Protein AF-A0A2E4JPD9-F1 (afdb_monomer_lite)

Structure (mmCIF, N/CA/C/O backbone):
data_AF-A0A2E4JPD9-F1
#
_entry.id   AF-A0A2E4JPD9-F1
#
loop_
_atom_site.group_PDB
_atom_site.id
_atom_site.type_symbol
_atom_site.label_atom_id
_atom_site.label_alt_id
_atom_site.label_comp_id
_atom_site.label_asym_id
_atom_site.label_entity_id
_atom_site.label_seq_id
_atom_site.pdbx_PDB_ins_code
_atom_site.Cartn_x
_atom_site.Cartn_y
_atom_site.Cartn_z
_atom_site.occupancy
_atom_site.B_iso_or_equiv
_atom_site.auth_seq_id
_atom_site.auth_comp_id
_atom_site.auth_asym_id
_atom_site.auth_atom_id
_atom_site.pdbx_PDB_model_num
ATOM 1 N N . MET A 1 1 ? -52.872 10.578 96.758 1.00 39.66 1 MET A N 1
ATOM 2 C CA . MET A 1 1 ? -52.394 11.449 95.666 1.00 39.66 1 MET A CA 1
ATOM 3 C C . MET A 1 1 ? -51.552 10.592 94.723 1.00 39.66 1 MET A C 1
ATOM 5 O O . MET A 1 1 ? -50.342 10.576 94.834 1.00 39.66 1 MET A O 1
ATOM 9 N N . VAL A 1 2 ? -52.196 9.782 93.878 1.00 41.59 2 VAL A N 1
ATOM 10 C CA . VAL A 1 2 ? -51.538 9.037 92.787 1.00 41.59 2 VAL A CA 1
ATOM 11 C C . VAL A 1 2 ? -52.469 9.163 91.586 1.00 41.59 2 VAL A C 1
ATOM 13 O O . VAL A 1 2 ? -53.260 8.282 91.280 1.00 41.59 2 VAL A O 1
ATOM 16 N N . VAL A 1 3 ? -52.468 10.352 90.997 1.00 46.44 3 VAL A N 1
ATOM 17 C CA . VAL A 1 3 ? -53.119 10.651 89.721 1.00 46.44 3 VAL A CA 1
ATOM 18 C C . VAL A 1 3 ? -51.994 11.232 88.879 1.00 46.44 3 VAL A C 1
ATOM 20 O O . VAL A 1 3 ? -51.465 12.275 89.250 1.00 46.44 3 VAL A O 1
ATOM 23 N N . GLY A 1 4 ? -51.553 10.531 87.830 1.00 50.69 4 GLY A N 1
ATOM 24 C CA . GLY A 1 4 ? -50.569 11.115 86.909 1.00 50.69 4 GLY A CA 1
ATOM 25 C C . GLY A 1 4 ? -49.666 10.193 86.086 1.00 50.69 4 GLY A C 1
ATOM 26 O O . GLY A 1 4 ? -48.929 10.722 85.269 1.00 50.69 4 GLY A O 1
ATOM 27 N N . ILE A 1 5 ? -49.681 8.860 86.239 1.00 47.38 5 ILE A N 1
ATOM 28 C CA . ILE A 1 5 ? -48.680 8.009 85.545 1.00 47.38 5 ILE A CA 1
ATOM 29 C C . ILE A 1 5 ? -49.228 7.332 84.270 1.00 47.38 5 ILE A C 1
ATOM 31 O O . ILE A 1 5 ? -48.47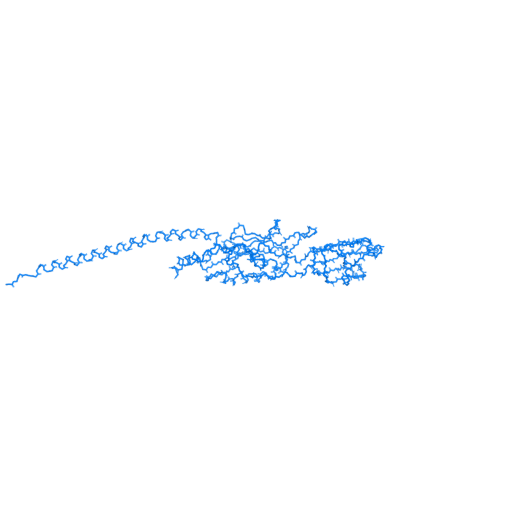9 7.082 83.332 1.00 47.38 5 ILE A O 1
ATOM 35 N N . THR A 1 6 ? -50.539 7.105 84.155 1.00 47.06 6 THR A N 1
ATOM 36 C CA . THR A 1 6 ? -51.131 6.404 82.995 1.00 47.06 6 THR A CA 1
ATOM 37 C C . THR A 1 6 ? -51.260 7.270 81.735 1.00 47.06 6 THR A C 1
ATOM 39 O O . THR A 1 6 ? -51.154 6.758 80.622 1.00 47.06 6 THR A O 1
ATOM 42 N N . SER A 1 7 ? -51.422 8.589 81.882 1.00 48.81 7 SER A N 1
ATOM 43 C CA . SER A 1 7 ? -51.561 9.499 80.733 1.00 48.81 7 SER A CA 1
ATOM 44 C C . SER A 1 7 ? -50.232 9.767 80.014 1.00 48.81 7 SER A C 1
ATOM 46 O O . SER A 1 7 ? -50.238 10.006 78.812 1.00 48.81 7 SER A O 1
ATOM 48 N N . GLY A 1 8 ? -49.098 9.695 80.723 1.00 47.81 8 GLY A N 1
ATOM 49 C CA . GLY A 1 8 ? -47.768 9.921 80.143 1.00 47.81 8 GLY A CA 1
ATOM 50 C C . GLY A 1 8 ? -47.253 8.739 79.318 1.00 47.81 8 GLY A C 1
ATOM 51 O O . GLY A 1 8 ? -46.676 8.944 78.260 1.00 47.81 8 GLY A O 1
ATOM 52 N N . ILE A 1 9 ? -47.511 7.499 79.747 1.00 52.97 9 ILE A N 1
ATOM 53 C CA . ILE A 1 9 ? -47.062 6.287 79.031 1.00 52.97 9 ILE A CA 1
ATOM 54 C C . ILE A 1 9 ? -47.813 6.113 77.704 1.00 52.97 9 ILE A C 1
ATOM 56 O O . ILE A 1 9 ? -47.212 5.749 76.698 1.00 52.97 9 ILE A O 1
ATOM 60 N N . THR A 1 10 ? -49.113 6.421 77.692 1.00 53.47 10 THR A N 1
ATOM 61 C CA . THR A 1 10 ? -49.940 6.333 76.479 1.00 53.47 10 THR A CA 1
ATOM 62 C C . THR A 1 10 ? -49.500 7.365 75.437 1.00 53.47 10 THR A C 1
ATOM 64 O O . THR A 1 10 ? -49.364 7.010 74.275 1.00 53.47 10 THR A O 1
ATOM 67 N N . PHE A 1 11 ? -49.192 8.597 75.867 1.00 53.56 11 PHE A N 1
ATOM 68 C CA . PHE A 1 11 ? -48.700 9.678 75.004 1.00 53.56 11 PHE A CA 1
ATOM 69 C C . PHE A 1 11 ? -47.332 9.347 74.378 1.00 53.56 11 PHE A C 1
ATOM 71 O O . PHE A 1 11 ? -47.156 9.471 73.169 1.00 53.56 11 PHE A O 1
ATOM 78 N N . VAL A 1 12 ? -46.398 8.818 75.179 1.00 58.75 12 VAL A N 1
ATOM 79 C CA . VAL A 1 12 ? -45.054 8.420 74.716 1.00 58.75 12 VAL A CA 1
ATOM 80 C C . VAL A 1 12 ? -45.101 7.225 73.751 1.00 58.75 12 VAL A C 1
ATOM 82 O O . VAL A 1 12 ? -44.309 7.172 72.814 1.00 58.75 12 VAL A O 1
ATOM 85 N N . MET A 1 13 ? -46.028 6.275 73.933 1.00 59.41 13 MET A N 1
ATOM 86 C CA . MET A 1 13 ? -46.211 5.165 72.984 1.00 59.41 13 MET A CA 1
ATOM 87 C C . MET A 1 13 ? -46.770 5.631 71.634 1.00 59.41 13 MET A C 1
ATOM 89 O O . MET A 1 13 ? -46.287 5.171 70.601 1.00 59.41 13 MET A O 1
ATOM 93 N N . THR A 1 14 ? -47.733 6.559 71.622 1.00 60.75 14 THR A N 1
ATOM 94 C CA . THR A 1 14 ? -48.267 7.131 70.373 1.00 60.75 14 THR A CA 1
ATOM 95 C C . THR A 1 14 ? -47.234 7.950 69.602 1.00 60.75 14 THR A C 1
ATOM 97 O O . THR A 1 14 ? -47.165 7.809 68.385 1.00 60.75 14 THR A O 1
ATOM 100 N N . ASP A 1 15 ? -46.393 8.732 70.286 1.00 67.12 15 ASP A N 1
ATOM 101 C CA . ASP A 1 15 ? -45.316 9.503 69.642 1.00 67.12 15 ASP A CA 1
ATOM 102 C C . ASP A 1 15 ? -44.206 8.599 69.079 1.00 67.12 15 ASP A C 1
ATOM 104 O O . ASP A 1 15 ? -43.601 8.890 68.049 1.00 67.12 15 ASP A O 1
ATOM 108 N N . PHE A 1 16 ? -43.937 7.465 69.731 1.00 70.00 16 PHE A N 1
ATOM 109 C CA . PHE A 1 16 ? -42.961 6.499 69.230 1.00 70.00 16 PHE A CA 1
ATOM 110 C C . PHE A 1 16 ? -43.484 5.730 68.007 1.00 70.00 16 PHE A C 1
ATOM 112 O O . PHE A 1 16 ? -42.732 5.478 67.066 1.00 70.00 16 PHE A O 1
ATOM 119 N N . GLN A 1 17 ? -44.775 5.379 67.996 1.00 72.56 17 GLN A N 1
ATOM 120 C CA . GLN A 1 17 ? -45.419 4.768 66.831 1.00 72.56 17 GLN A CA 1
ATOM 121 C C . GLN A 1 17 ? -45.504 5.731 65.646 1.00 72.56 17 GLN A C 1
ATOM 123 O O . GLN A 1 17 ? -45.173 5.320 64.536 1.00 72.56 17 GLN A O 1
ATOM 128 N N . SER A 1 18 ? -45.857 7.002 65.868 1.00 75.44 18 SER A N 1
ATOM 129 C CA . SER A 1 18 ? -45.891 7.993 64.785 1.00 75.44 18 SER A CA 1
ATOM 130 C C . SER A 1 18 ? -44.500 8.232 64.188 1.00 75.44 18 SER A C 1
ATOM 132 O O . SER A 1 18 ? -44.357 8.247 62.969 1.00 75.44 18 SER A O 1
ATOM 134 N N . SER A 1 19 ? -43.455 8.296 65.022 1.00 79.81 19 SER A N 1
ATOM 135 C CA . SER A 1 19 ? -42.065 8.427 64.564 1.00 79.81 19 SER A CA 1
ATOM 136 C C . SER A 1 19 ? -41.582 7.222 63.742 1.00 79.81 19 SER A C 1
ATOM 138 O O . SER A 1 19 ? -40.816 7.385 62.791 1.00 79.81 19 SER A O 1
ATOM 140 N N . LEU A 1 20 ? -42.012 6.004 64.086 1.00 81.88 20 LEU A N 1
ATOM 141 C CA . LEU A 1 20 ? -41.688 4.800 63.314 1.00 81.88 20 LEU A CA 1
ATOM 142 C C . LEU A 1 20 ? -42.398 4.773 61.958 1.00 81.88 20 LEU A C 1
ATOM 144 O O . LEU A 1 20 ? -41.782 4.391 60.964 1.00 81.88 20 LEU A O 1
ATOM 148 N N . GLU A 1 21 ? -43.665 5.182 61.912 1.00 85.19 21 GLU A N 1
ATOM 149 C CA . GLU A 1 21 ? -44.436 5.283 60.669 1.00 85.19 21 GLU A CA 1
ATOM 150 C C . GLU A 1 21 ? -43.866 6.360 59.737 1.00 85.19 21 GLU A C 1
ATOM 152 O O . GLU A 1 21 ? -43.761 6.130 58.534 1.00 85.19 21 GLU A O 1
ATOM 157 N N . GLU A 1 22 ? -43.428 7.497 60.282 1.00 86.75 22 GLU A N 1
ATOM 158 C CA . GLU A 1 22 ? -42.793 8.582 59.525 1.00 86.75 22 GLU A CA 1
ATOM 159 C C . GLU A 1 22 ? -41.463 8.131 58.902 1.00 86.75 22 GLU A C 1
ATOM 161 O O . GLU A 1 22 ? -41.276 8.262 57.694 1.00 86.75 22 GLU A O 1
ATOM 166 N N . LYS A 1 23 ? -40.602 7.452 59.675 1.00 86.50 23 LYS A N 1
ATOM 167 C CA . LYS A 1 23 ? -39.357 6.860 59.154 1.00 86.50 23 LYS A CA 1
ATOM 168 C C . LYS A 1 23 ? -39.591 5.778 58.102 1.00 86.50 23 LYS A C 1
ATOM 170 O O . LYS A 1 23 ? -38.817 5.658 57.158 1.00 86.50 23 LYS A O 1
ATOM 175 N N . GLN A 1 24 ? -40.627 4.953 58.260 1.00 86.62 24 GLN A N 1
ATOM 176 C CA . GLN A 1 24 ? -40.976 3.958 57.241 1.00 86.62 24 GLN A CA 1
ATOM 177 C C . GLN A 1 24 ? -41.420 4.627 55.942 1.00 86.62 24 GLN A C 1
ATOM 179 O O . GLN A 1 24 ? -41.054 4.161 54.866 1.00 86.62 24 GLN A O 1
ATOM 184 N N . LYS A 1 25 ? -42.157 5.735 56.044 1.00 88.69 25 LYS A N 1
ATOM 185 C CA . LYS A 1 25 ? -42.579 6.535 54.896 1.00 88.69 25 LYS A CA 1
ATOM 186 C C . LYS A 1 25 ? -41.399 7.174 54.170 1.00 88.69 25 LYS A C 1
ATOM 188 O O . LYS A 1 25 ? -41.333 7.053 52.953 1.00 88.69 25 LYS A O 1
ATOM 193 N N . GLU A 1 26 ? -40.453 7.762 54.902 1.00 89.00 26 GLU A N 1
ATOM 194 C CA . GLU A 1 26 ? -39.219 8.319 54.329 1.00 89.00 26 GLU A CA 1
ATOM 195 C C . GLU A 1 26 ? -38.426 7.250 53.562 1.00 89.00 26 GLU A C 1
ATOM 197 O O . GLU A 1 26 ? -38.059 7.457 52.410 1.00 89.00 26 GLU A O 1
ATOM 202 N N . VAL A 1 27 ? -38.251 6.056 54.141 1.00 87.56 27 VAL A N 1
ATOM 203 C CA . VAL A 1 27 ? -37.556 4.938 53.473 1.00 87.56 27 VAL A CA 1
ATOM 204 C C . VAL A 1 27 ? -38.308 4.446 52.225 1.00 87.56 27 VAL A C 1
ATOM 206 O O . VAL A 1 27 ? -37.689 4.039 51.237 1.00 87.56 27 VAL A O 1
ATOM 209 N N . GLU A 1 28 ? -39.642 4.436 52.247 1.00 86.00 28 GLU A N 1
ATOM 210 C CA . GLU A 1 28 ? -40.469 4.055 51.094 1.00 86.00 28 GLU A CA 1
ATOM 211 C C . GLU A 1 28 ? -40.375 5.104 49.968 1.00 86.00 28 GLU A C 1
ATOM 213 O O . GLU A 1 28 ? -40.268 4.743 48.792 1.00 86.00 28 GLU A O 1
ATOM 218 N N . GLU A 1 29 ? -40.359 6.393 50.323 1.00 86.50 29 GLU A N 1
ATOM 219 C CA . GLU A 1 29 ? -40.190 7.521 49.402 1.00 86.50 29 GLU A CA 1
ATOM 220 C C . GLU A 1 29 ? -38.783 7.546 48.787 1.00 86.50 29 GLU A C 1
ATOM 222 O O . GLU A 1 29 ? -38.666 7.656 47.565 1.00 86.50 29 GLU A O 1
ATOM 227 N N . GLU A 1 30 ? -37.725 7.325 49.573 1.00 85.94 30 GLU A N 1
ATOM 228 C CA . GLU A 1 30 ? -36.347 7.176 49.077 1.00 85.94 30 GLU A CA 1
ATOM 229 C C . GLU A 1 30 ? -36.225 6.009 48.085 1.00 85.94 30 GLU A C 1
ATOM 231 O O . GLU A 1 30 ? -35.641 6.150 47.008 1.00 85.94 30 GLU A O 1
ATOM 236 N N . LYS A 1 31 ? -36.846 4.859 48.384 1.00 80.12 31 LYS A N 1
ATOM 237 C CA . LYS A 1 31 ? -36.891 3.713 47.457 1.00 80.12 31 LYS A CA 1
ATOM 238 C C . LYS A 1 31 ? -37.653 4.029 46.174 1.00 80.12 31 LYS A C 1
ATOM 240 O O . LYS A 1 31 ? -37.286 3.533 45.105 1.00 80.12 31 LYS A O 1
ATOM 245 N N . GLN A 1 32 ? -38.739 4.796 46.253 1.00 74.81 32 GLN A N 1
ATOM 246 C CA . GLN A 1 32 ? -39.492 5.211 45.069 1.00 74.81 32 GLN A CA 1
ATOM 247 C C . GLN A 1 32 ? -38.711 6.215 44.220 1.00 74.81 32 GLN A C 1
ATOM 249 O O . GLN A 1 32 ? -38.721 6.081 42.994 1.00 74.81 32 GLN A O 1
ATOM 254 N N . GLN A 1 33 ? -38.000 7.153 44.848 1.00 76.88 33 GLN A N 1
ATOM 255 C CA . GLN A 1 33 ? -37.116 8.099 44.169 1.00 76.88 33 GLN A CA 1
ATOM 256 C C . GLN A 1 33 ? -35.941 7.380 43.495 1.00 76.88 33 GLN A C 1
ATOM 258 O O . GLN A 1 33 ? -35.723 7.592 42.304 1.00 76.88 33 GLN A O 1
ATOM 263 N N . GLN A 1 34 ? -35.279 6.433 44.172 1.00 73.44 34 GLN A N 1
ATOM 264 C CA . GLN A 1 34 ? -34.252 5.581 43.551 1.00 73.44 34 GLN A CA 1
ATOM 265 C C . GLN A 1 34 ? -34.803 4.807 42.350 1.00 73.44 34 GLN A C 1
ATOM 267 O O . GLN A 1 34 ? -34.212 4.818 41.276 1.00 73.44 34 GLN A O 1
ATOM 272 N N . LYS A 1 35 ? -35.981 4.181 42.471 1.00 69.81 35 LYS A N 1
ATOM 273 C CA . LYS A 1 35 ? -36.632 3.494 41.338 1.00 69.81 35 LYS A CA 1
ATOM 274 C C . LYS A 1 35 ? -37.050 4.442 40.210 1.00 69.81 35 LYS A C 1
ATOM 276 O O . LYS A 1 35 ? -37.236 3.997 39.077 1.00 69.81 35 LYS A O 1
ATOM 281 N N . GLN A 1 36 ? -37.308 5.716 40.497 1.00 69.44 36 GLN A N 1
ATOM 282 C CA . GLN A 1 36 ? -37.570 6.732 39.477 1.00 69.44 36 GLN A CA 1
ATOM 283 C C . GLN A 1 36 ? -36.286 7.170 38.774 1.00 69.44 36 GLN A C 1
ATOM 285 O O . GLN A 1 36 ? -36.337 7.312 37.561 1.00 69.44 36 GLN A O 1
ATOM 290 N N . GLN A 1 37 ? -35.163 7.301 39.484 1.00 72.06 37 GLN A N 1
ATOM 291 C CA . GLN A 1 37 ? -33.854 7.654 38.915 1.00 72.06 37 GLN A CA 1
ATOM 292 C C . GLN A 1 37 ? -33.210 6.507 38.117 1.00 72.06 37 GLN A C 1
ATOM 294 O O . GLN A 1 37 ? -32.686 6.738 37.034 1.00 72.06 37 GLN A O 1
ATOM 299 N N . LEU A 1 38 ? -33.353 5.259 38.575 1.00 72.38 38 LEU A N 1
ATOM 300 C CA . LEU A 1 38 ? -32.840 4.066 37.883 1.00 72.38 38 LEU A CA 1
ATOM 301 C C . LEU A 1 38 ? -33.504 3.811 36.520 1.00 72.38 38 LEU A C 1
ATOM 303 O O . LEU A 1 38 ? -32.962 3.089 35.690 1.00 72.38 38 LEU A O 1
ATOM 307 N N . ARG A 1 39 ? -34.709 4.349 36.283 1.00 68.88 39 ARG A N 1
ATOM 308 C CA . ARG A 1 39 ? -35.456 4.116 35.036 1.00 68.88 39 ARG A CA 1
ATOM 309 C C . ARG A 1 39 ? -34.846 4.856 33.834 1.00 68.88 39 ARG A C 1
ATOM 311 O O . ARG A 1 39 ? -34.590 4.179 32.843 1.00 68.88 39 ARG A O 1
ATOM 318 N N . PRO A 1 40 ? -34.598 6.178 33.900 1.00 81.12 40 PRO A N 1
ATOM 319 C CA . PRO A 1 40 ? -33.849 6.906 32.877 1.00 81.12 40 PRO A CA 1
ATOM 320 C C . PRO A 1 40 ? -32.431 6.370 32.668 1.00 81.12 40 PRO A C 1
ATOM 322 O O . PRO A 1 40 ? -32.037 6.160 31.530 1.00 81.12 40 PRO A O 1
ATOM 325 N N . GLU A 1 41 ? -31.703 6.055 33.744 1.00 83.69 41 GLU A N 1
ATOM 326 C CA . GLU A 1 41 ? -30.335 5.526 33.639 1.00 83.69 41 GLU A CA 1
ATOM 327 C C . GLU A 1 41 ? -30.297 4.167 32.917 1.00 83.69 41 GLU A C 1
ATOM 329 O O . GLU A 1 41 ? -29.460 3.930 32.049 1.00 83.69 41 GLU A O 1
ATOM 334 N N . ALA A 1 42 ? -31.245 3.270 33.215 1.00 84.38 42 ALA A N 1
ATOM 335 C CA . ALA A 1 42 ? -31.358 1.992 32.514 1.00 84.38 42 ALA A CA 1
ATOM 336 C C . ALA A 1 42 ? -31.730 2.158 31.029 1.00 84.38 42 ALA A C 1
ATOM 338 O O . ALA A 1 42 ? -31.314 1.344 30.204 1.00 84.38 42 ALA A O 1
ATOM 339 N N . GLN A 1 43 ? -32.511 3.187 30.685 1.00 87.06 43 GLN A N 1
ATOM 340 C CA . GLN A 1 43 ? -32.832 3.517 29.294 1.00 87.06 43 GLN A CA 1
ATOM 341 C C . GLN A 1 43 ? -31.597 4.042 28.556 1.00 87.06 43 GLN A C 1
ATOM 343 O O . GLN A 1 43 ? -31.269 3.525 27.493 1.00 87.06 43 GLN A O 1
ATOM 348 N N . GLU A 1 44 ? -30.865 4.976 29.159 1.00 89.44 44 GLU A N 1
ATOM 349 C CA . GLU A 1 44 ? -29.626 5.531 28.607 1.00 89.44 44 GLU A CA 1
ATOM 350 C C . GLU A 1 44 ? -28.555 4.446 28.407 1.00 89.44 44 GLU A C 1
ATOM 352 O O . GLU A 1 44 ? -27.961 4.336 27.333 1.00 89.44 44 GLU A O 1
ATOM 357 N N . LYS A 1 45 ? -28.378 3.548 29.387 1.00 91.00 45 LYS A N 1
ATOM 358 C CA . LYS A 1 45 ? -27.503 2.371 29.249 1.00 91.00 45 LYS A CA 1
ATOM 359 C C . LYS A 1 45 ? -27.909 1.486 28.072 1.00 91.00 45 LYS A C 1
ATOM 361 O O . LYS A 1 45 ? -27.040 1.022 27.338 1.00 91.00 45 LYS A O 1
ATOM 366 N N . ALA A 1 46 ? -29.206 1.245 27.875 1.00 90.94 46 ALA A N 1
ATOM 367 C CA . ALA A 1 46 ? -29.688 0.431 26.761 1.00 90.94 46 ALA A CA 1
ATOM 368 C C . ALA A 1 46 ? -29.414 1.086 25.395 1.00 90.94 46 ALA A C 1
ATOM 370 O O . ALA A 1 46 ? -29.021 0.391 24.459 1.00 90.94 46 ALA A O 1
ATOM 371 N N . GLU A 1 47 ? -29.564 2.408 25.288 1.00 91.38 47 GLU A N 1
ATOM 372 C CA . GLU A 1 47 ? -29.246 3.167 24.071 1.00 91.38 47 GLU A CA 1
ATOM 373 C C . GLU A 1 47 ? -27.744 3.124 23.754 1.00 91.38 47 GLU A C 1
ATOM 375 O O . GLU A 1 47 ? -27.356 2.842 22.619 1.00 91.38 47 GLU A O 1
ATOM 380 N N . ILE A 1 48 ? -26.888 3.305 24.765 1.00 92.88 48 ILE A N 1
ATOM 381 C CA . ILE A 1 48 ? -25.428 3.210 24.619 1.00 92.88 48 ILE A CA 1
ATOM 382 C C . ILE A 1 48 ? -24.987 1.796 24.221 1.00 92.88 48 ILE A C 1
ATOM 384 O O . ILE A 1 48 ? -24.137 1.639 23.341 1.00 92.88 48 ILE A O 1
ATOM 388 N N . ILE A 1 49 ? -25.594 0.758 24.803 1.00 92.44 49 ILE A N 1
ATOM 389 C CA . ILE A 1 49 ? -25.345 -0.633 24.401 1.00 92.44 49 ILE A CA 1
ATOM 390 C C . ILE A 1 49 ? -25.723 -0.844 22.931 1.00 92.44 49 ILE A C 1
ATOM 392 O O . ILE A 1 49 ? -24.980 -1.515 22.212 1.00 92.44 49 ILE A O 1
ATOM 396 N N . GLU A 1 50 ? -26.825 -0.261 22.455 1.00 90.38 50 GLU A N 1
ATOM 397 C CA . GLU A 1 50 ? -27.213 -0.372 21.047 1.00 90.38 50 GLU A CA 1
ATOM 398 C C . GLU A 1 50 ? -26.199 0.318 20.128 1.00 90.38 50 GLU A C 1
ATOM 400 O O . GLU A 1 50 ? -25.742 -0.295 19.163 1.00 90.38 50 GLU A O 1
ATOM 405 N N . MET A 1 51 ? -25.767 1.539 20.468 1.00 88.31 51 MET A N 1
ATOM 406 C CA . MET A 1 51 ? -24.717 2.252 19.729 1.00 88.31 51 MET A CA 1
ATOM 407 C C . MET A 1 51 ? -23.394 1.479 19.704 1.00 88.31 51 MET A C 1
ATOM 409 O O . MET A 1 51 ? -22.695 1.484 18.691 1.00 88.31 51 MET A O 1
ATOM 413 N N . SER A 1 52 ? -23.044 0.782 20.790 1.00 90.19 52 SER A N 1
ATOM 414 C CA . SER A 1 52 ? -21.788 0.027 20.891 1.00 90.19 52 SER A CA 1
ATOM 415 C C . SER A 1 52 ? -21.673 -1.120 19.880 1.00 90.19 52 SER A C 1
ATOM 417 O O . SER A 1 52 ? -20.569 -1.552 19.555 1.00 90.19 52 SER A O 1
ATOM 419 N N . LYS A 1 53 ? -22.795 -1.609 19.332 1.00 86.00 53 LYS A N 1
ATOM 420 C CA . LYS A 1 53 ? -22.793 -2.697 18.340 1.00 86.00 53 LYS A CA 1
ATOM 421 C C . LYS A 1 53 ? -22.090 -2.318 17.043 1.00 86.00 53 LYS A C 1
ATOM 423 O O . LYS A 1 53 ? -21.546 -3.194 16.376 1.00 86.00 53 LYS A O 1
ATOM 428 N N . THR A 1 54 ? -22.117 -1.038 16.685 1.00 81.69 54 THR A N 1
ATOM 429 C CA . THR A 1 54 ? -21.496 -0.521 15.462 1.00 81.69 54 THR A CA 1
ATOM 430 C C . THR A 1 54 ? -20.338 0.419 15.740 1.00 81.69 54 THR A C 1
ATOM 432 O O . THR A 1 54 ? -19.674 0.791 14.789 1.00 81.69 54 THR A O 1
ATOM 435 N N . ASN A 1 55 ? -20.081 0.789 16.999 1.00 88.75 55 ASN A N 1
ATOM 436 C CA . ASN A 1 55 ? -19.051 1.754 17.381 1.00 88.75 55 ASN A CA 1
ATOM 437 C C . ASN A 1 55 ? -18.019 1.105 18.315 1.00 88.75 55 ASN A C 1
ATOM 439 O O . ASN A 1 55 ? -18.225 1.069 19.535 1.00 88.75 55 ASN A O 1
ATOM 443 N N . PRO A 1 56 ? -16.901 0.597 17.764 1.00 91.44 56 PRO A N 1
ATOM 444 C CA . PRO A 1 56 ? -15.855 -0.072 18.531 1.00 91.44 56 PRO A CA 1
ATOM 445 C C . PRO A 1 56 ? -15.320 0.745 19.703 1.00 91.44 56 PRO A C 1
ATOM 447 O O . PRO A 1 56 ? -15.115 0.194 20.778 1.00 91.44 56 PRO A O 1
ATOM 450 N N . ARG A 1 57 ? -15.155 2.066 19.554 1.00 90.62 57 ARG A N 1
ATOM 451 C CA . ARG A 1 57 ? -14.680 2.917 20.656 1.00 90.62 57 ARG A CA 1
ATOM 452 C C . ARG A 1 57 ? -15.629 2.914 21.852 1.00 90.62 57 ARG A C 1
ATOM 454 O O . ARG A 1 57 ? -15.182 2.732 22.982 1.00 90.62 57 ARG A O 1
ATOM 461 N N . ILE A 1 58 ? -16.931 3.064 21.605 1.00 91.75 58 ILE A N 1
ATOM 462 C CA . ILE A 1 58 ? -17.958 2.981 22.652 1.00 91.75 58 ILE A CA 1
ATOM 463 C C . ILE A 1 58 ? -17.933 1.591 23.294 1.00 91.75 58 ILE A C 1
ATOM 465 O O . ILE A 1 58 ? -17.915 1.479 24.517 1.00 91.75 58 ILE A O 1
ATOM 469 N N . LYS A 1 59 ? -17.870 0.532 22.479 1.00 92.38 59 LYS A N 1
ATOM 470 C CA . LYS A 1 59 ? -17.801 -0.851 22.965 1.00 92.38 59 LYS A CA 1
ATOM 471 C C . LYS A 1 59 ? -16.586 -1.098 23.858 1.00 92.38 59 LYS A C 1
ATOM 473 O O . LYS A 1 59 ? -16.730 -1.693 24.922 1.00 92.38 59 LYS A O 1
ATOM 478 N N . GLY A 1 60 ? -15.426 -0.584 23.453 1.00 91.75 60 GLY A N 1
ATOM 479 C CA . GLY A 1 60 ? -14.190 -0.645 24.224 1.00 91.75 60 GLY A CA 1
ATOM 480 C C . GLY A 1 60 ? -14.327 0.032 25.582 1.00 91.75 60 GLY A C 1
ATOM 481 O O . GLY A 1 60 ? -13.953 -0.547 26.594 1.00 91.75 60 GLY A O 1
ATOM 482 N N . ILE A 1 61 ? -14.934 1.222 25.627 1.00 91.75 61 ILE A N 1
ATOM 483 C CA . ILE A 1 61 ? -15.176 1.945 26.884 1.00 91.75 61 ILE A CA 1
ATOM 484 C C . ILE A 1 61 ? -16.123 1.169 27.811 1.00 91.75 61 ILE A C 1
ATOM 486 O O . ILE A 1 61 ? -15.881 1.130 29.013 1.00 91.75 61 ILE A O 1
ATOM 490 N N . ILE A 1 62 ? -17.181 0.555 27.272 1.00 91.81 62 ILE A N 1
ATOM 491 C CA . ILE A 1 62 ? -18.147 -0.231 28.060 1.00 91.81 62 ILE A CA 1
ATOM 492 C C . ILE A 1 62 ? -17.489 -1.475 28.664 1.00 91.81 62 ILE A C 1
ATOM 494 O O . ILE A 1 62 ? -17.724 -1.792 29.827 1.00 91.81 62 ILE A O 1
ATOM 498 N N . ASN A 1 63 ? -16.697 -2.196 27.868 1.00 91.38 63 ASN A N 1
ATOM 499 C CA . ASN A 1 63 ? -16.147 -3.490 28.268 1.00 91.38 63 ASN A CA 1
ATOM 500 C C . ASN A 1 63 ? -14.799 -3.380 28.995 1.00 91.38 63 ASN A C 1
ATOM 502 O O . ASN A 1 63 ? -14.374 -4.342 29.628 1.00 91.38 63 ASN A O 1
ATOM 506 N N . GLY A 1 64 ? -14.100 -2.248 28.863 1.00 90.31 64 GLY A N 1
ATOM 507 C CA . GLY A 1 64 ? -12.694 -2.104 29.256 1.00 90.31 64 GLY A CA 1
ATOM 508 C C . GLY A 1 64 ? -11.715 -2.818 28.314 1.00 90.31 64 GLY A C 1
ATOM 509 O O . GLY A 1 64 ? -10.505 -2.757 28.519 1.00 90.31 64 GLY A O 1
ATOM 510 N N . GLU A 1 65 ? -12.219 -3.469 27.265 1.00 91.31 65 GLU A N 1
ATOM 511 C CA . GLU A 1 65 ? -11.432 -4.199 26.277 1.00 91.31 65 GLU A CA 1
ATOM 512 C C . GLU A 1 65 ? -12.017 -4.071 24.868 1.00 91.31 65 GLU A C 1
ATOM 514 O O . GLU A 1 65 ? -13.229 -3.918 24.689 1.00 91.31 65 GLU A O 1
ATOM 519 N N . LEU A 1 66 ? -11.153 -4.176 23.858 1.00 92.50 66 LEU A N 1
ATOM 520 C CA . LEU A 1 66 ? -11.533 -4.193 22.453 1.00 92.50 66 LEU A CA 1
ATOM 521 C C . LEU A 1 66 ? -10.760 -5.269 21.689 1.00 92.50 66 LEU A C 1
ATOM 523 O O . LEU A 1 66 ? -9.528 -5.279 21.644 1.00 92.50 66 LEU A O 1
ATOM 527 N N . ARG A 1 67 ? -11.496 -6.176 21.049 1.00 94.06 67 ARG A N 1
ATOM 528 C CA . ARG A 1 67 ? -10.931 -7.338 20.361 1.00 94.06 67 ARG A CA 1
ATOM 529 C C . ARG A 1 67 ? -10.923 -7.110 18.868 1.00 94.06 67 ARG A C 1
ATOM 531 O O . ARG A 1 67 ? -11.941 -6.733 18.290 1.00 94.06 67 ARG A O 1
ATOM 538 N N . PHE A 1 68 ? -9.810 -7.406 18.214 1.00 94.12 68 PHE A N 1
ATOM 539 C CA . PHE A 1 68 ? -9.734 -7.311 16.759 1.00 94.12 68 PHE A CA 1
ATOM 540 C C . PHE A 1 68 ? -9.310 -8.630 16.121 1.00 94.12 68 PHE A C 1
ATOM 542 O O . PHE A 1 68 ? -8.469 -9.364 16.641 1.00 94.12 68 PHE A O 1
ATOM 549 N N . TYR A 1 69 ? -9.890 -8.925 14.964 1.00 95.25 69 TYR A N 1
ATOM 550 C CA . TYR A 1 69 ? -9.525 -10.055 14.123 1.00 95.25 69 TYR A CA 1
ATOM 551 C C . TYR A 1 69 ? -8.877 -9.548 12.840 1.00 95.25 69 TYR A C 1
ATOM 553 O O . TYR A 1 69 ? -9.335 -8.579 12.241 1.00 95.25 69 TYR A O 1
ATOM 561 N N . ILE A 1 70 ? -7.815 -10.228 12.411 1.00 94.56 70 ILE A N 1
ATOM 562 C CA . ILE A 1 70 ? -7.159 -9.977 11.128 1.00 94.56 70 ILE A CA 1
ATOM 563 C C . ILE A 1 70 ? -7.216 -11.266 10.324 1.00 94.56 70 ILE A C 1
ATOM 565 O O . ILE A 1 70 ? -6.648 -12.280 10.756 1.00 94.56 70 ILE A O 1
ATOM 569 N N . GLU A 1 71 ? -7.855 -11.203 9.157 1.00 94.69 71 GLU A N 1
ATOM 570 C CA . GLU A 1 71 ? -7.894 -12.307 8.204 1.00 94.69 71 GLU A CA 1
ATOM 571 C C . GLU A 1 71 ? -6.476 -12.776 7.825 1.00 94.69 71 GLU A C 1
ATOM 573 O O . GLU A 1 71 ? -5.535 -11.974 7.763 1.00 94.69 71 GLU A O 1
ATOM 578 N N . PRO A 1 72 ? -6.278 -14.070 7.525 1.00 93.75 72 PRO A N 1
ATOM 579 C CA . PRO A 1 72 ? -5.022 -14.546 6.963 1.00 93.75 72 PRO A CA 1
ATOM 580 C C . PRO A 1 72 ? -4.665 -13.798 5.673 1.00 93.75 72 PRO A C 1
ATOM 582 O O . PRO A 1 72 ? -5.492 -13.668 4.770 1.00 93.75 72 PRO A O 1
ATOM 585 N N . LEU A 1 73 ? -3.414 -13.341 5.566 1.00 93.06 73 LEU A N 1
ATOM 586 C CA . LEU A 1 73 ? -2.948 -12.671 4.355 1.00 93.06 73 LEU A CA 1
ATOM 587 C C . LEU A 1 73 ? -3.014 -13.619 3.149 1.00 93.06 73 LEU A C 1
ATOM 589 O O . LEU A 1 73 ? -2.503 -14.744 3.217 1.00 93.06 73 LEU A O 1
ATOM 593 N N . PRO A 1 74 ? -3.574 -13.171 2.015 1.00 93.88 74 PRO A N 1
ATOM 594 C CA . PRO A 1 74 ? -3.597 -13.969 0.803 1.00 93.88 74 PRO A CA 1
ATOM 595 C C . PRO A 1 74 ? -2.192 -14.119 0.202 1.00 93.88 74 PRO A C 1
ATOM 597 O O . PRO A 1 74 ? -1.295 -13.298 0.404 1.00 93.88 74 PRO A O 1
ATOM 600 N N . SER A 1 75 ? -1.996 -15.168 -0.602 1.00 93.19 75 SER A N 1
ATOM 601 C CA . SER A 1 75 ? -0.684 -15.504 -1.173 1.00 93.19 75 SER A CA 1
ATOM 602 C C . SER A 1 75 ? -0.100 -14.413 -2.072 1.00 93.19 75 SER A C 1
ATOM 604 O O . SER A 1 75 ? 1.122 -14.289 -2.131 1.00 93.19 75 SER A O 1
ATOM 606 N N . TYR A 1 76 ? -0.964 -13.635 -2.730 1.00 91.50 76 TYR A N 1
ATOM 607 C CA . TYR A 1 76 ? -0.604 -12.556 -3.652 1.00 91.50 76 TYR A CA 1
ATOM 608 C C . TYR A 1 76 ? -0.230 -11.236 -2.961 1.00 91.50 76 TYR A C 1
ATOM 610 O O . TYR A 1 76 ? 0.166 -10.305 -3.653 1.00 91.50 76 TYR A O 1
ATOM 618 N N . ALA A 1 77 ? -0.368 -11.127 -1.635 1.00 93.81 77 ALA A N 1
ATOM 619 C CA . ALA A 1 77 ? 0.157 -9.981 -0.897 1.00 93.81 77 ALA A CA 1
ATOM 620 C C . ALA A 1 77 ? 1.688 -9.923 -1.019 1.00 93.81 77 ALA A C 1
ATOM 622 O O . ALA A 1 77 ? 2.340 -10.979 -1.059 1.00 93.81 77 ALA A O 1
ATOM 623 N N . ALA A 1 78 ? 2.233 -8.703 -1.021 1.00 93.06 78 ALA A N 1
ATOM 624 C CA . ALA A 1 78 ? 3.671 -8.452 -0.999 1.00 93.06 78 ALA A CA 1
ATOM 625 C C . ALA A 1 78 ? 4.367 -9.242 0.115 1.00 93.06 78 ALA A C 1
ATOM 627 O O . ALA A 1 78 ? 3.802 -9.504 1.186 1.00 93.06 78 ALA A O 1
ATOM 628 N N . SER A 1 79 ? 5.604 -9.644 -0.153 1.00 91.06 79 SER A N 1
ATOM 629 C CA . SER A 1 79 ? 6.385 -10.451 0.780 1.00 91.06 79 SER A CA 1
ATOM 630 C C . SER A 1 79 ? 6.683 -9.680 2.065 1.00 91.06 79 SER A C 1
ATOM 632 O O . SER A 1 79 ? 6.469 -10.202 3.159 1.00 91.06 79 SER A O 1
ATOM 634 N N . GLU A 1 80 ? 7.043 -8.403 1.942 1.00 88.25 80 GLU A N 1
ATOM 635 C CA . GLU A 1 80 ? 7.362 -7.548 3.085 1.00 88.25 80 GLU A CA 1
ATOM 636 C C . GLU A 1 80 ? 6.153 -7.307 4.000 1.00 88.25 80 GLU A C 1
ATOM 638 O O . GLU A 1 80 ? 6.311 -7.178 5.217 1.00 88.25 80 GLU A O 1
ATOM 643 N N . VAL A 1 81 ? 4.931 -7.298 3.453 1.00 90.06 81 VAL A N 1
ATOM 644 C CA . VAL A 1 81 ? 3.696 -7.163 4.245 1.00 90.06 81 VAL A CA 1
ATOM 645 C C . VAL A 1 81 ? 3.551 -8.350 5.198 1.00 90.06 81 VAL A C 1
ATOM 647 O O . VAL A 1 81 ? 3.236 -8.158 6.372 1.00 90.06 81 VAL A O 1
ATOM 650 N N . LYS A 1 82 ? 3.844 -9.573 4.732 1.00 84.75 82 LYS A N 1
ATOM 651 C CA . LYS A 1 82 ? 3.775 -10.797 5.553 1.00 84.75 82 LYS A CA 1
ATOM 652 C C . LYS A 1 82 ? 4.736 -10.725 6.735 1.00 84.75 82 LYS A C 1
ATOM 654 O O . LYS A 1 82 ? 4.331 -11.013 7.861 1.00 84.75 82 LYS A O 1
ATOM 659 N N . GLU A 1 83 ? 5.961 -10.271 6.493 1.00 84.25 83 GLU A N 1
ATOM 660 C CA . GLU A 1 83 ? 6.974 -10.092 7.539 1.00 84.25 83 GLU A CA 1
ATOM 661 C C . GLU A 1 83 ? 6.609 -8.961 8.516 1.00 84.25 83 GLU A C 1
ATOM 663 O O . GLU A 1 83 ? 6.884 -9.034 9.718 1.00 84.25 83 GLU A O 1
ATOM 668 N N . SER A 1 84 ? 5.913 -7.934 8.021 1.00 86.38 84 SER A N 1
ATOM 669 C CA . SER A 1 84 ? 5.531 -6.747 8.794 1.00 86.38 84 SER A CA 1
ATOM 670 C C . SER A 1 84 ? 4.247 -6.927 9.609 1.00 86.38 84 SER A C 1
ATOM 672 O O . SER A 1 84 ? 3.989 -6.137 10.520 1.00 86.38 84 SER A O 1
ATOM 674 N N . MET A 1 85 ? 3.469 -7.993 9.381 1.00 86.94 85 MET A N 1
ATOM 675 C CA . MET A 1 85 ? 2.231 -8.256 10.131 1.00 86.94 85 MET A CA 1
ATOM 676 C C . MET A 1 85 ? 2.432 -8.309 11.640 1.00 86.94 85 MET A C 1
ATOM 678 O O . MET A 1 85 ? 1.566 -7.870 12.393 1.00 86.94 85 MET A O 1
ATOM 682 N N . ARG A 1 86 ? 3.575 -8.823 12.107 1.00 86.50 86 ARG A N 1
ATOM 683 C CA . ARG A 1 86 ? 3.878 -8.851 13.543 1.00 86.50 86 ARG A CA 1
ATOM 684 C C . ARG A 1 86 ? 4.000 -7.439 14.120 1.00 86.50 86 ARG A C 1
ATOM 686 O O . ARG A 1 86 ? 3.578 -7.209 15.247 1.00 86.50 86 ARG A O 1
ATOM 693 N N . MET A 1 87 ? 4.573 -6.508 13.359 1.00 84.94 87 MET A N 1
ATOM 694 C CA . MET A 1 87 ? 4.689 -5.106 13.762 1.00 84.94 87 MET A CA 1
ATOM 695 C C . MET A 1 87 ? 3.316 -4.436 13.785 1.00 84.94 87 MET A C 1
ATOM 697 O O . MET A 1 87 ? 2.989 -3.792 14.774 1.00 84.94 87 MET A O 1
ATOM 701 N N . ILE A 1 88 ? 2.504 -4.656 12.747 1.00 83.88 88 ILE A N 1
ATOM 702 C CA . ILE A 1 88 ? 1.121 -4.168 12.665 1.00 83.88 88 ILE A CA 1
ATOM 703 C C . ILE A 1 88 ? 0.311 -4.612 13.887 1.00 83.88 88 ILE A C 1
ATOM 705 O O . ILE A 1 88 ? -0.262 -3.779 14.581 1.00 83.88 88 ILE A O 1
ATOM 709 N N . VAL A 1 89 ? 0.307 -5.917 14.180 1.00 88.19 89 VAL A N 1
ATOM 710 C CA . VAL A 1 89 ? -0.409 -6.470 15.339 1.00 88.19 89 VAL A CA 1
ATOM 711 C C . VAL A 1 89 ? 0.096 -5.825 16.624 1.00 88.19 89 VAL A C 1
ATOM 713 O O . VAL A 1 89 ? -0.705 -5.344 17.413 1.00 88.19 89 VAL A O 1
ATOM 716 N N . ASN A 1 90 ? 1.416 -5.735 16.797 1.00 87.88 90 ASN A N 1
ATOM 717 C CA . ASN A 1 90 ? 2.000 -5.140 17.991 1.00 87.88 90 ASN A CA 1
ATOM 718 C C . ASN A 1 90 ? 1.593 -3.670 18.184 1.00 87.88 90 ASN A C 1
ATOM 720 O O . ASN A 1 90 ? 1.365 -3.261 19.316 1.00 87.88 90 ASN A O 1
ATOM 724 N N . VAL A 1 91 ? 1.508 -2.878 17.110 1.00 84.00 91 VAL A N 1
ATOM 725 C CA . VAL A 1 91 ? 1.055 -1.479 17.189 1.00 84.00 91 VAL A CA 1
ATOM 726 C C . VAL A 1 91 ? -0.406 -1.407 17.620 1.00 84.00 91 VAL A C 1
ATOM 728 O O . VAL A 1 91 ? -0.711 -0.659 18.541 1.00 84.00 91 VAL A O 1
ATOM 731 N N . LEU A 1 92 ? -1.287 -2.216 17.025 1.00 85.19 92 LEU A N 1
ATOM 732 C CA . LEU A 1 92 ? -2.705 -2.231 17.391 1.00 85.19 92 LEU A CA 1
ATOM 733 C C . LEU A 1 92 ? -2.917 -2.658 18.853 1.00 85.19 92 LEU A C 1
ATOM 735 O O . LEU A 1 92 ? -3.655 -1.999 19.576 1.00 85.19 92 LEU A O 1
ATOM 739 N N . GLU A 1 93 ? -2.233 -3.706 19.321 1.00 85.81 93 GLU A N 1
ATOM 740 C CA . GLU A 1 93 ? -2.345 -4.185 20.713 1.00 85.81 93 GLU A CA 1
ATOM 741 C C . GLU A 1 93 ? -1.835 -3.166 21.744 1.00 85.81 93 GLU A C 1
ATOM 743 O O . GLU A 1 93 ? -2.329 -3.110 22.867 1.00 85.81 93 GLU A O 1
ATOM 748 N N . HIS A 1 94 ? -0.871 -2.322 21.366 1.00 77.12 94 HIS A N 1
ATOM 749 C CA . HIS A 1 94 ? -0.305 -1.292 22.243 1.00 77.12 94 HIS A CA 1
ATOM 750 C C . HIS A 1 94 ? -0.844 0.113 21.949 1.00 77.12 94 HIS A C 1
ATOM 752 O O . HIS A 1 94 ? -0.326 1.089 22.490 1.00 77.12 94 HIS A O 1
ATOM 758 N N . SER A 1 95 ? -1.909 0.231 21.152 1.00 67.38 95 SER A N 1
ATOM 759 C CA . SER A 1 95 ? -2.576 1.502 20.838 1.00 67.38 95 SER A CA 1
ATOM 760 C C . SER A 1 95 ? -3.414 2.038 22.010 1.00 67.38 95 SER A C 1
ATOM 762 O O . SER A 1 95 ? -4.358 2.800 21.816 1.00 67.38 95 SER A O 1
ATOM 764 N N . THR A 1 96 ? -3.076 1.668 23.250 1.00 55.59 96 THR A N 1
ATOM 765 C CA . THR A 1 96 ? -3.753 2.090 24.490 1.00 55.59 96 THR A CA 1
ATOM 766 C C . THR A 1 96 ? -3.717 3.606 24.702 1.00 55.59 96 THR A C 1
ATOM 768 O O . THR A 1 96 ? -4.478 4.144 25.504 1.00 55.59 96 THR A O 1
ATOM 771 N N . THR A 1 97 ? -2.876 4.318 23.947 1.00 55.66 97 THR A N 1
ATOM 772 C CA . THR A 1 97 ? -2.867 5.782 23.855 1.00 55.66 97 THR A CA 1
ATOM 773 C C . THR A 1 97 ? -4.106 6.346 23.156 1.00 55.66 97 THR A C 1
ATOM 775 O O . THR A 1 97 ? -4.476 7.484 23.424 1.00 55.66 97 THR A O 1
ATOM 778 N N . THR A 1 98 ? -4.782 5.570 22.305 1.00 68.00 98 THR A N 1
ATOM 779 C CA . THR A 1 98 ? -5.929 6.040 21.515 1.00 68.00 98 THR A CA 1
ATOM 780 C C . THR A 1 98 ? -7.255 5.969 22.275 1.00 68.00 98 THR A C 1
ATOM 782 O O . THR A 1 98 ? -8.145 6.790 22.049 1.00 68.00 98 THR A O 1
ATOM 785 N N . ILE A 1 99 ? -7.407 5.013 23.199 1.00 81.56 99 ILE A N 1
ATOM 786 C CA . ILE A 1 99 ? -8.598 4.898 24.050 1.00 81.56 99 ILE A CA 1
ATOM 787 C C . ILE A 1 99 ? -8.159 4.689 25.506 1.00 81.56 99 ILE A C 1
ATOM 789 O O . ILE A 1 99 ? -7.783 3.580 25.887 1.00 81.56 99 ILE A O 1
ATOM 793 N N . PRO A 1 100 ? -8.228 5.736 26.350 1.00 81.50 100 PRO A N 1
ATOM 794 C CA . PRO A 1 100 ? -7.813 5.637 27.744 1.00 81.50 100 PRO A CA 1
ATOM 795 C C . PRO A 1 100 ? -8.552 4.526 28.499 1.00 81.50 100 PRO A C 1
ATOM 797 O O . PRO A 1 100 ? -9.787 4.511 28.504 1.00 81.50 100 PRO A O 1
ATOM 800 N N . ASN A 1 101 ? -7.783 3.680 29.195 1.00 82.44 101 ASN A N 1
ATOM 801 C CA . ASN A 1 101 ? -8.242 2.557 30.027 1.00 82.44 101 ASN A CA 1
ATOM 802 C C . ASN A 1 101 ? -8.974 1.436 29.268 1.00 82.44 101 ASN A C 1
ATOM 804 O O . ASN A 1 101 ? -9.838 0.781 29.844 1.00 82.44 101 ASN A O 1
ATOM 808 N N . VAL A 1 102 ? -8.637 1.222 27.994 1.00 87.31 102 VAL A N 1
ATOM 809 C CA . VAL A 1 102 ? -9.144 0.094 27.204 1.00 87.31 102 VAL A CA 1
ATOM 810 C C . VAL A 1 102 ? -7.974 -0.764 26.744 1.00 87.31 102 VAL A C 1
ATOM 812 O O . VAL A 1 102 ? -7.047 -0.268 26.104 1.00 87.31 102 VAL A O 1
ATOM 815 N N . GLU A 1 103 ? -8.017 -2.053 27.071 1.00 88.75 103 GLU A N 1
ATOM 816 C CA . GLU A 1 103 ? -7.038 -3.025 26.586 1.00 88.75 103 GLU A CA 1
ATOM 817 C C . GLU A 1 103 ? -7.418 -3.513 25.188 1.00 88.75 103 GLU A C 1
ATOM 819 O O . GLU A 1 103 ? -8.571 -3.840 24.917 1.00 88.75 103 GLU A O 1
ATOM 824 N N . MET A 1 104 ? -6.445 -3.581 24.284 1.00 90.00 104 MET A N 1
ATOM 825 C CA . MET A 1 104 ? -6.666 -4.055 22.924 1.00 90.00 104 MET A CA 1
ATOM 826 C C . MET A 1 104 ? -5.887 -5.332 22.677 1.00 90.00 104 MET A C 1
ATOM 828 O O . MET A 1 104 ? -4.684 -5.382 22.924 1.00 90.00 104 MET A O 1
ATOM 832 N N . TYR A 1 105 ? -6.545 -6.360 22.148 1.00 91.25 105 TYR A N 1
ATOM 833 C CA . TYR A 1 105 ? -5.858 -7.608 21.836 1.00 91.25 105 TYR A CA 1
ATOM 834 C C . TYR A 1 105 ? -6.445 -8.328 20.632 1.00 91.25 105 TYR A C 1
ATOM 836 O O . TYR A 1 105 ? -7.637 -8.240 20.312 1.00 91.25 105 TYR A O 1
ATOM 844 N N . ARG A 1 106 ? -5.574 -9.067 19.946 1.00 94.00 106 ARG A N 1
ATOM 845 C CA . ARG A 1 106 ? -5.966 -9.864 18.796 1.00 94.00 106 ARG A CA 1
ATOM 846 C C . ARG A 1 106 ? -6.726 -11.118 19.223 1.00 94.00 106 ARG A C 1
ATOM 848 O O . ARG A 1 106 ? -6.296 -11.855 20.110 1.00 94.00 106 ARG A O 1
ATOM 855 N N . VAL A 1 107 ? -7.788 -11.436 18.490 1.00 95.56 107 VAL A N 1
ATOM 856 C CA . VAL A 1 107 ? -8.473 -12.733 18.536 1.00 95.56 107 VAL A CA 1
ATOM 857 C C . VAL A 1 107 ? -8.297 -13.498 17.222 1.00 95.56 107 VAL A C 1
ATOM 859 O O . VAL A 1 107 ? -7.965 -12.930 16.180 1.00 95.56 107 VAL A O 1
ATOM 862 N N . TYR A 1 108 ? -8.492 -14.818 17.278 1.00 95.19 108 TYR A N 1
ATOM 863 C CA . TYR A 1 108 ? -8.324 -15.723 16.130 1.00 95.19 108 TYR A CA 1
ATOM 864 C C . TYR A 1 108 ? -9.636 -16.350 15.647 1.00 95.19 108 TYR A C 1
ATOM 866 O O . TYR A 1 108 ? -9.663 -16.922 14.559 1.00 95.19 108 TYR A O 1
ATOM 874 N N . ASP A 1 109 ? -10.708 -16.238 16.434 1.00 94.56 109 ASP A N 1
ATOM 875 C CA . ASP A 1 109 ? -12.069 -16.535 15.990 1.00 94.56 109 ASP A CA 1
ATOM 876 C C . ASP A 1 109 ? -12.734 -15.232 15.556 1.00 94.56 109 ASP A C 1
ATOM 878 O O . ASP A 1 109 ? -12.897 -14.312 16.361 1.00 94.56 109 ASP A O 1
ATOM 882 N N . GLU A 1 110 ? -13.125 -15.171 14.289 1.00 93.38 110 GLU A N 1
ATOM 883 C CA . GLU A 1 110 ? -13.792 -14.017 13.697 1.00 93.38 110 GLU A CA 1
ATOM 884 C C . GLU A 1 110 ? -15.042 -13.622 14.503 1.00 93.38 110 GLU A C 1
ATOM 886 O O . GLU A 1 110 ? -15.249 -12.448 14.785 1.00 93.38 110 GLU A O 1
ATOM 891 N N . ASN A 1 111 ? -15.831 -14.590 14.978 1.00 92.31 111 ASN A N 1
ATOM 892 C CA . ASN A 1 111 ? -17.085 -14.316 15.696 1.00 92.31 111 ASN A CA 1
ATOM 893 C C . ASN A 1 111 ? -16.882 -13.691 17.085 1.00 92.31 111 ASN A C 1
ATOM 895 O O . ASN A 1 111 ? -17.843 -13.251 17.718 1.00 92.31 111 ASN A O 1
ATOM 899 N N . SER A 1 112 ? -15.644 -13.689 17.577 1.00 92.88 112 SER A N 1
ATOM 900 C CA . SER A 1 112 ? -15.276 -13.104 18.864 1.00 92.88 112 SER A CA 1
ATOM 901 C C . SER A 1 112 ? -14.737 -11.678 18.747 1.00 92.88 112 SER A C 1
ATOM 903 O O . SER A 1 112 ? -14.425 -11.072 19.769 1.00 92.88 112 SER A O 1
ATOM 905 N N . ALA A 1 113 ? -14.613 -11.142 17.532 1.00 94.12 113 ALA A N 1
ATOM 906 C CA . ALA A 1 113 ? -14.041 -9.827 17.303 1.00 94.12 113 ALA A CA 1
ATOM 907 C C . ALA A 1 113 ? -15.068 -8.696 17.424 1.00 94.12 113 ALA A C 1
ATOM 909 O O . ALA A 1 113 ? -16.269 -8.861 17.209 1.00 94.12 113 ALA A O 1
ATOM 910 N N . ASP A 1 114 ? -14.558 -7.523 17.776 1.00 92.75 114 ASP A N 1
ATOM 911 C CA . ASP A 1 114 ? -15.282 -6.257 17.790 1.00 92.75 114 ASP A CA 1
ATOM 912 C C . ASP A 1 114 ? -14.919 -5.402 16.563 1.00 92.75 114 ASP A C 1
ATOM 914 O O . ASP A 1 114 ? -15.753 -4.640 16.074 1.00 92.75 114 ASP A O 1
ATOM 918 N N . ILE A 1 115 ? -13.694 -5.572 16.047 1.00 92.44 115 ILE A N 1
ATOM 919 C CA . ILE A 1 115 ? -13.213 -5.019 14.775 1.00 92.44 115 ILE A CA 1
ATOM 920 C C . ILE A 1 115 ? -12.706 -6.156 13.885 1.00 92.44 115 ILE A C 1
ATOM 922 O O . ILE A 1 115 ? -11.873 -6.962 14.302 1.00 92.44 115 ILE A O 1
ATOM 926 N N . HIS A 1 116 ? -13.161 -6.189 12.637 1.00 93.19 116 HIS A N 1
ATOM 927 C CA . HIS A 1 116 ? -12.737 -7.157 11.630 1.00 93.19 116 HIS A CA 1
ATOM 928 C C . HIS A 1 116 ? -11.890 -6.465 10.568 1.00 93.19 116 HIS A C 1
ATOM 930 O O . HIS A 1 116 ? -12.348 -5.525 9.925 1.00 93.19 116 HIS A O 1
ATOM 936 N N . ILE A 1 117 ? -10.671 -6.952 10.353 1.00 92.69 117 ILE A N 1
ATOM 937 C CA . ILE A 1 117 ? -9.760 -6.470 9.314 1.00 92.69 117 ILE A CA 1
ATOM 938 C C . ILE A 1 117 ? -9.664 -7.538 8.229 1.00 92.69 117 ILE A C 1
ATOM 940 O O . ILE A 1 117 ? -9.239 -8.667 8.485 1.00 92.69 117 ILE A O 1
ATOM 944 N N . SER A 1 118 ? -10.052 -7.154 7.017 1.00 92.50 118 SER A N 1
ATOM 945 C CA . SER A 1 118 ? -10.099 -8.024 5.844 1.00 92.50 118 SER A CA 1
ATOM 946 C C . SER A 1 118 ? -9.323 -7.437 4.670 1.00 92.50 118 SER A C 1
ATOM 948 O O . SER A 1 118 ? -9.097 -6.224 4.579 1.00 92.50 118 SER A O 1
ATOM 950 N N . TRP A 1 119 ? -8.913 -8.313 3.757 1.00 91.62 119 TRP A N 1
ATOM 951 C CA . TRP A 1 119 ? -8.054 -7.948 2.634 1.00 91.62 119 TRP A CA 1
ATOM 952 C C . TRP A 1 119 ? -8.813 -7.996 1.317 1.00 91.62 119 TRP A C 1
ATOM 954 O O . TRP A 1 119 ? -9.505 -8.970 1.016 1.00 91.62 119 TRP A O 1
ATOM 964 N N . ILE A 1 120 ? -8.621 -6.987 0.472 1.00 88.69 120 ILE A N 1
ATOM 965 C CA . ILE A 1 120 ? -9.147 -7.011 -0.892 1.00 88.69 120 ILE A CA 1
ATOM 966 C C . ILE A 1 120 ? -8.028 -6.835 -1.910 1.00 88.69 120 ILE A C 1
ATOM 968 O O . ILE A 1 120 ? -7.073 -6.093 -1.701 1.00 88.69 120 ILE A O 1
ATOM 972 N N . LYS A 1 121 ? -8.150 -7.526 -3.046 1.00 87.12 121 LYS A N 1
ATOM 973 C CA . LYS A 1 121 ? -7.124 -7.486 -4.093 1.00 87.12 121 LYS A CA 1
ATOM 974 C C . LYS A 1 121 ? -7.011 -6.109 -4.751 1.00 87.12 121 LYS A C 1
ATOM 976 O O . LYS A 1 121 ? -5.904 -5.628 -4.940 1.00 87.12 121 LYS A O 1
ATOM 981 N N . ASN A 1 122 ? -8.158 -5.522 -5.097 1.00 76.56 122 ASN A N 1
ATOM 982 C CA . ASN A 1 122 ? -8.287 -4.215 -5.734 1.00 76.56 122 ASN A CA 1
ATOM 983 C C . ASN A 1 122 ? -9.387 -3.433 -5.032 1.00 76.56 122 ASN A C 1
ATOM 985 O O . ASN A 1 122 ? -10.522 -3.915 -4.960 1.00 76.56 122 ASN A O 1
ATOM 989 N N . TYR A 1 123 ? -9.087 -2.213 -4.611 1.00 63.62 123 TYR A N 1
ATOM 990 C CA . TYR A 1 123 ? -10.121 -1.226 -4.343 1.00 63.62 123 TYR A CA 1
ATOM 991 C C . TYR A 1 123 ? -10.363 -0.465 -5.658 1.00 63.62 123 TYR A C 1
ATOM 993 O O . TYR A 1 123 ? -9.432 0.063 -6.265 1.00 63.62 123 TYR A O 1
ATOM 1001 N N . ARG A 1 124 ? -11.581 -0.519 -6.214 1.00 45.59 124 ARG A N 1
ATOM 1002 C CA . ARG A 1 124 ? -11.881 0.167 -7.486 1.00 45.59 124 ARG A CA 1
ATOM 1003 C C . ARG A 1 124 ? -11.861 1.688 -7.280 1.00 45.59 124 ARG A C 1
ATOM 1005 O O . ARG A 1 124 ? -12.449 2.167 -6.323 1.00 45.59 124 ARG A O 1
ATOM 1012 N N . SER A 1 125 ? -11.223 2.384 -8.227 1.00 45.34 125 SER A N 1
ATOM 1013 C CA . SER A 1 125 ? -11.172 3.837 -8.480 1.00 45.34 125 SER A CA 1
ATOM 1014 C C . SER A 1 125 ? -11.453 4.773 -7.289 1.00 45.34 125 SER A C 1
ATOM 1016 O O . SER A 1 125 ? -12.608 5.045 -6.962 1.00 45.34 125 SER A O 1
ATOM 1018 N N . HIS A 1 126 ? -10.366 5.374 -6.788 1.00 40.22 126 HIS A N 1
ATOM 1019 C CA . HIS A 1 126 ? -10.279 6.578 -5.936 1.00 40.22 126 HIS A CA 1
ATOM 1020 C C . HIS A 1 126 ? -10.327 6.407 -4.415 1.00 40.22 126 HIS A C 1
ATOM 1022 O O . HIS A 1 126 ? -10.233 7.399 -3.706 1.00 40.22 126 HIS A O 1
ATOM 1028 N N . THR A 1 127 ? -10.406 5.186 -3.903 1.00 44.78 127 THR A N 1
ATOM 1029 C CA . THR A 1 127 ? -10.250 4.887 -2.469 1.00 44.78 127 THR A CA 1
ATOM 1030 C C . THR A 1 127 ? -9.333 3.672 -2.371 1.00 44.78 127 THR A C 1
ATOM 1032 O O . THR A 1 127 ? -9.488 2.749 -3.161 1.00 44.78 127 THR A O 1
ATOM 1035 N N . LEU A 1 128 ? -8.289 3.714 -1.538 1.00 51.38 128 LEU A N 1
ATOM 1036 C CA . LEU A 1 128 ? -7.300 2.624 -1.387 1.00 51.38 128 LEU A CA 1
ATOM 1037 C C . LEU A 1 128 ? -7.753 1.582 -0.350 1.00 51.38 128 LEU A C 1
ATOM 1039 O O . LEU A 1 128 ? -7.292 0.437 -0.329 1.00 51.38 128 LEU A O 1
ATOM 1043 N N . SER A 1 129 ? -8.719 1.976 0.463 1.00 47.06 129 SER A N 1
ATOM 1044 C CA . SER A 1 129 ? -9.321 1.237 1.553 1.00 47.06 129 SER A CA 1
ATOM 1045 C C . SER A 1 129 ? -10.676 1.870 1.872 1.00 47.06 129 SER A C 1
ATOM 1047 O O . SER A 1 129 ? -11.046 2.905 1.308 1.00 47.06 129 SER A O 1
ATOM 1049 N N . GLY A 1 130 ? -11.462 1.192 2.698 1.00 47.62 130 GLY A N 1
ATOM 1050 C CA . GLY A 1 130 ? -12.698 1.769 3.198 1.00 47.62 130 GLY A CA 1
ATOM 1051 C C . GLY A 1 130 ? -13.341 0.900 4.260 1.00 47.62 130 GLY A C 1
ATOM 1052 O O . GLY A 1 130 ? -13.590 -0.293 4.048 1.00 47.62 130 GLY A O 1
ATOM 1053 N N . ALA A 1 131 ? -13.642 1.509 5.400 1.00 49.94 131 ALA A N 1
ATOM 1054 C CA . ALA A 1 131 ? -14.558 0.965 6.383 1.00 49.94 131 ALA A CA 1
ATOM 1055 C C . ALA A 1 131 ? -15.960 0.820 5.756 1.00 49.94 131 ALA A C 1
ATOM 1057 O O . ALA A 1 131 ? -16.575 1.791 5.318 1.00 49.94 131 ALA A O 1
ATOM 1058 N N . ILE A 1 132 ? -16.486 -0.409 5.684 1.00 50.16 132 ILE A N 1
ATOM 1059 C CA . ILE A 1 132 ? -17.886 -0.630 5.258 1.00 50.16 132 ILE A CA 1
ATOM 1060 C C . ILE A 1 132 ? -18.843 -0.260 6.399 1.00 50.16 132 ILE A C 1
ATOM 1062 O O . ILE A 1 132 ? -19.949 0.225 6.167 1.00 50.16 132 ILE A O 1
ATOM 1066 N N . THR A 1 133 ? -18.386 -0.480 7.629 1.00 57.47 133 THR A N 1
ATOM 1067 C CA . THR A 1 133 ? -18.938 0.000 8.898 1.00 57.47 133 THR A CA 1
ATOM 1068 C C . THR A 1 133 ? -17.753 0.281 9.823 1.00 57.47 133 THR A C 1
ATOM 1070 O O . THR A 1 133 ? -16.683 -0.290 9.608 1.00 57.47 133 THR A O 1
ATOM 1073 N N . ASN A 1 134 ? -17.926 1.066 10.892 1.00 70.38 134 ASN A N 1
ATOM 1074 C CA . ASN A 1 134 ? -16.835 1.335 11.847 1.00 70.38 134 ASN A CA 1
ATOM 1075 C C . ASN A 1 134 ? -16.261 0.044 12.485 1.00 70.38 134 ASN A C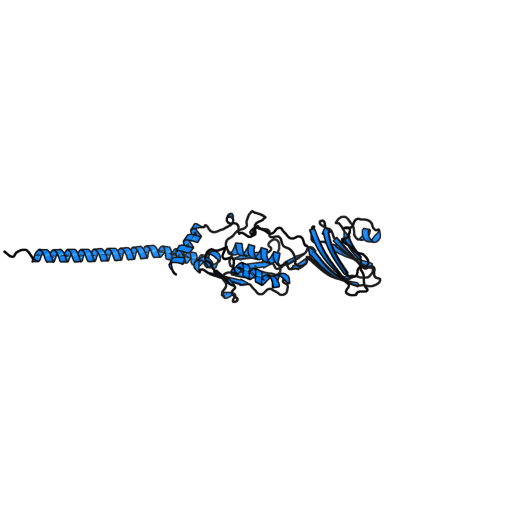 1
ATOM 1077 O O . ASN A 1 134 ? -15.178 0.068 13.039 1.00 70.38 134 ASN A O 1
ATOM 1081 N N . SER A 1 135 ? -16.947 -1.103 12.410 1.00 82.06 135 SER A N 1
ATOM 1082 C CA . SER A 1 135 ? -16.466 -2.408 12.901 1.00 82.06 135 SER A CA 1
ATOM 1083 C C . SER A 1 135 ? -15.835 -3.322 11.837 1.00 82.06 135 SER A C 1
ATOM 1085 O O . SER A 1 135 ? -15.323 -4.386 12.185 1.00 82.06 135 SER A O 1
ATOM 1087 N N . TYR A 1 136 ? -15.862 -2.949 10.553 1.00 87.31 136 TYR A N 1
ATOM 1088 C CA . TYR A 1 136 ? -15.334 -3.760 9.449 1.00 87.31 136 TYR A CA 1
ATOM 1089 C C . TYR A 1 136 ? -14.432 -2.931 8.535 1.00 87.31 136 TYR A C 1
ATOM 1091 O O . TYR A 1 136 ? -14.901 -2.154 7.699 1.00 87.31 136 TYR A O 1
ATOM 1099 N N . ILE A 1 137 ? -13.133 -3.187 8.643 1.00 89.00 137 ILE A N 1
ATOM 1100 C CA . ILE A 1 137 ? -12.064 -2.561 7.874 1.00 89.00 137 ILE A CA 1
ATOM 1101 C C . ILE A 1 137 ? -11.722 -3.431 6.658 1.00 89.00 137 ILE A C 1
ATOM 1103 O O . ILE A 1 137 ? -11.509 -4.646 6.771 1.00 89.00 137 ILE A O 1
ATOM 1107 N N . LYS A 1 138 ? -11.616 -2.796 5.487 1.00 88.50 138 LYS A N 1
ATOM 1108 C CA . LYS A 1 138 ? -11.100 -3.413 4.258 1.00 88.50 138 LYS A CA 1
ATOM 1109 C C . LYS A 1 138 ? -9.889 -2.665 3.743 1.00 88.50 138 LYS A C 1
ATOM 1111 O O . LYS A 1 138 ? -9.996 -1.492 3.398 1.00 88.50 138 LYS A O 1
ATOM 1116 N N . ILE A 1 139 ? -8.778 -3.383 3.607 1.00 88.75 139 ILE A N 1
ATOM 1117 C CA . ILE A 1 139 ? -7.523 -2.834 3.089 1.00 88.75 139 ILE A CA 1
ATOM 1118 C C . ILE A 1 139 ? -7.235 -3.398 1.700 1.00 88.75 139 ILE A C 1
ATOM 1120 O O . ILE A 1 139 ? -7.212 -4.619 1.499 1.00 88.75 139 ILE A O 1
ATOM 1124 N N . GLY A 1 140 ? -7.023 -2.501 0.735 1.00 90.19 140 GLY A N 1
ATOM 1125 C CA . GLY A 1 140 ? -6.531 -2.849 -0.591 1.00 90.19 140 GLY A CA 1
ATOM 1126 C C . GLY A 1 140 ? -5.078 -3.307 -0.532 1.00 90.19 140 GLY A C 1
ATOM 1127 O O . GLY A 1 140 ? -4.230 -2.633 0.038 1.00 90.19 140 GLY A O 1
ATOM 1128 N N . LEU A 1 141 ? -4.786 -4.460 -1.132 1.00 92.88 141 LEU A N 1
ATOM 1129 C CA . LEU A 1 141 ? -3.436 -5.030 -1.163 1.00 92.88 141 LEU A CA 1
ATOM 1130 C C . LEU A 1 141 ? -2.611 -4.616 -2.381 1.00 92.88 141 LEU A C 1
ATOM 1132 O O . LEU A 1 141 ? -1.444 -4.987 -2.474 1.00 92.88 141 LEU A O 1
ATOM 1136 N N . GLY A 1 142 ? -3.208 -3.904 -3.329 1.00 92.00 142 GLY A N 1
ATOM 1137 C CA . GLY A 1 142 ? -2.549 -3.495 -4.556 1.00 92.00 142 GLY A CA 1
ATOM 1138 C C . GLY A 1 142 ? -3.497 -2.799 -5.519 1.00 92.00 142 GLY A C 1
ATOM 1139 O O . GLY A 1 142 ? -4.687 -2.616 -5.243 1.00 92.00 142 GLY A O 1
ATOM 1140 N N . ALA A 1 143 ? -2.944 -2.435 -6.667 1.00 91.25 143 ALA A N 1
ATOM 1141 C CA . ALA A 1 143 ? -3.643 -1.789 -7.765 1.00 91.25 143 ALA A CA 1
ATOM 1142 C C . ALA A 1 143 ? -2.930 -2.094 -9.088 1.00 91.25 143 ALA A C 1
ATOM 1144 O O . ALA A 1 143 ? -1.831 -2.648 -9.100 1.00 91.25 143 ALA A O 1
ATOM 1145 N N . ASP A 1 144 ? -3.557 -1.734 -10.204 1.00 91.75 144 ASP A N 1
ATOM 1146 C CA . ASP A 1 144 ? -2.904 -1.809 -11.508 1.00 91.75 144 ASP A CA 1
ATOM 1147 C C . ASP A 1 144 ? -1.884 -0.663 -11.635 1.00 91.75 144 ASP A C 1
ATOM 1149 O O . ASP A 1 144 ? -2.175 0.485 -11.289 1.00 91.75 144 ASP A O 1
ATOM 1153 N N . ASN A 1 145 ? -0.676 -0.977 -12.101 1.00 91.25 145 ASN A N 1
ATOM 1154 C CA . ASN A 1 145 ? 0.381 -0.004 -12.362 1.00 91.25 145 ASN A CA 1
ATOM 1155 C C . ASN A 1 145 ? 0.108 0.789 -13.658 1.00 91.25 145 ASN A C 1
ATOM 1157 O O . ASN A 1 145 ? -0.895 0.589 -14.346 1.00 91.25 145 ASN A O 1
ATOM 1161 N N . CYS A 1 146 ? 1.047 1.654 -14.052 1.00 90.69 146 CYS A N 1
ATOM 1162 C CA . CYS A 1 146 ? 0.935 2.450 -15.279 1.00 90.69 146 CYS A CA 1
ATOM 1163 C C . CYS A 1 146 ? 0.899 1.626 -16.586 1.00 90.69 146 CYS A C 1
ATOM 1165 O O . CYS A 1 146 ? 0.566 2.165 -17.641 1.00 90.69 146 CYS A O 1
ATOM 1167 N N . LEU A 1 147 ? 1.217 0.329 -16.529 1.00 92.00 147 LEU A N 1
ATOM 1168 C CA . LEU A 1 147 ? 1.146 -0.617 -17.646 1.00 92.00 147 LEU A CA 1
ATOM 1169 C C . LEU A 1 147 ? -0.143 -1.454 -17.647 1.00 92.00 147 LEU A C 1
ATOM 1171 O O . LEU A 1 147 ? -0.364 -2.226 -18.578 1.00 92.00 147 LEU A O 1
ATOM 1175 N N . GLY A 1 148 ? -1.000 -1.299 -16.634 1.00 91.62 148 GLY A N 1
ATOM 1176 C CA . GLY A 1 148 ? -2.202 -2.112 -16.447 1.00 91.62 148 GLY A CA 1
ATOM 1177 C C . GLY A 1 148 ? -1.946 -3.474 -15.793 1.00 91.62 148 GLY A C 1
ATOM 1178 O O . GLY A 1 148 ? -2.864 -4.290 -15.723 1.00 91.62 148 GLY A O 1
ATOM 1179 N N . ASP A 1 149 ? -0.728 -3.731 -15.307 1.00 92.00 149 ASP A N 1
ATOM 1180 C CA . ASP A 1 149 ? -0.408 -4.929 -14.534 1.00 92.00 149 ASP A CA 1
ATOM 1181 C C . ASP A 1 149 ? -0.721 -4.699 -13.059 1.00 92.00 149 ASP A C 1
ATOM 1183 O O . ASP A 1 149 ? -0.248 -3.735 -12.457 1.00 92.00 149 ASP A O 1
ATOM 1187 N N . TRP A 1 150 ? -1.429 -5.635 -12.434 1.00 93.50 150 TRP A N 1
ATOM 1188 C CA . TRP A 1 150 ? -1.641 -5.598 -10.991 1.00 93.50 150 TRP A CA 1
ATOM 1189 C C . TRP A 1 150 ? -0.323 -5.752 -10.219 1.00 93.50 150 TRP A C 1
ATOM 1191 O O . TRP A 1 150 ? 0.416 -6.721 -10.434 1.00 93.50 150 TRP A O 1
ATOM 1201 N N . ARG A 1 151 ? -0.067 -4.848 -9.269 1.00 94.00 151 ARG A N 1
ATOM 1202 C CA . ARG A 1 151 ? 1.092 -4.872 -8.371 1.00 94.00 151 ARG A CA 1
ATOM 1203 C C . ARG A 1 151 ? 0.666 -4.763 -6.907 1.00 94.00 151 ARG A C 1
ATOM 1205 O O . ARG A 1 151 ? -0.221 -3.966 -6.589 1.00 94.00 151 ARG A O 1
ATOM 1212 N N . PRO A 1 152 ? 1.280 -5.552 -6.008 1.00 94.56 152 PRO A N 1
ATOM 1213 C CA . PRO A 1 152 ? 1.007 -5.441 -4.588 1.00 94.56 152 PRO A CA 1
ATOM 1214 C C . PRO A 1 152 ? 1.646 -4.172 -4.017 1.00 94.56 152 PRO A C 1
ATOM 1216 O O . PRO A 1 152 ? 2.743 -3.780 -4.422 1.00 94.56 152 PRO A O 1
ATOM 1219 N N . PHE A 1 153 ? 0.973 -3.556 -3.051 1.00 93.19 153 PHE A N 1
ATOM 1220 C CA . PHE A 1 153 ? 1.540 -2.459 -2.277 1.00 93.19 153 PHE A CA 1
ATOM 1221 C C . PHE A 1 153 ? 2.631 -2.942 -1.319 1.00 93.19 153 PHE A C 1
ATOM 1223 O O . PHE A 1 153 ? 2.611 -4.089 -0.868 1.00 93.19 153 PHE A O 1
ATOM 1230 N N . ASP A 1 154 ? 3.575 -2.056 -1.009 1.00 92.19 154 ASP A N 1
ATOM 1231 C CA . ASP A 1 154 ? 4.630 -2.323 -0.036 1.00 92.19 154 ASP A CA 1
ATOM 1232 C C . ASP A 1 154 ? 4.101 -2.361 1.413 1.00 92.19 154 ASP A C 1
ATOM 1234 O O . ASP A 1 154 ? 2.952 -2.016 1.715 1.00 92.19 154 ASP A O 1
ATOM 1238 N N . ALA A 1 155 ? 4.950 -2.807 2.343 1.00 92.00 155 ALA A N 1
ATOM 1239 C CA . ALA A 1 155 ? 4.568 -2.933 3.748 1.00 92.00 155 ALA A CA 1
ATOM 1240 C C . ALA A 1 155 ? 4.179 -1.598 4.396 1.00 92.00 155 ALA A C 1
ATOM 1242 O O . ALA A 1 155 ? 3.262 -1.563 5.219 1.00 92.00 155 ALA A O 1
ATOM 1243 N N . LEU A 1 156 ? 4.857 -0.507 4.025 1.00 89.88 156 LEU A N 1
ATOM 1244 C CA . LEU A 1 156 ? 4.596 0.819 4.579 1.00 89.88 156 LEU A CA 1
ATOM 1245 C C . LEU A 1 156 ? 3.222 1.338 4.148 1.00 89.88 156 LEU A C 1
ATOM 1247 O O . LEU A 1 156 ? 2.467 1.825 4.983 1.00 89.88 156 LEU A O 1
ATOM 1251 N N . THR A 1 157 ? 2.870 1.175 2.876 1.00 90.56 157 THR A N 1
ATOM 1252 C CA . THR A 1 157 ? 1.560 1.550 2.339 1.00 90.56 157 THR A CA 1
ATOM 1253 C C . THR A 1 157 ? 0.447 0.804 3.064 1.00 90.56 157 THR A C 1
ATOM 1255 O O . THR A 1 157 ? -0.513 1.429 3.513 1.00 90.56 157 THR A O 1
ATOM 1258 N N . ILE A 1 158 ? 0.573 -0.517 3.238 1.00 91.38 158 ILE A N 1
ATOM 1259 C CA . ILE A 1 158 ? -0.431 -1.310 3.966 1.00 91.38 158 ILE A CA 1
ATOM 1260 C C . ILE A 1 158 ? -0.531 -0.879 5.429 1.00 91.38 158 ILE A C 1
ATOM 1262 O O . ILE A 1 158 ? -1.636 -0.759 5.954 1.00 91.38 158 ILE A O 1
ATOM 1266 N N . TYR A 1 159 ? 0.603 -0.612 6.077 1.00 90.50 159 TYR A N 1
ATOM 1267 C CA . TYR A 1 159 ? 0.644 -0.125 7.453 1.00 90.50 159 TYR A CA 1
ATOM 1268 C C . TYR A 1 159 ? -0.090 1.215 7.615 1.00 90.50 159 TYR A C 1
ATOM 1270 O O . TYR A 1 159 ? -0.934 1.339 8.501 1.00 90.50 159 TYR A O 1
ATOM 1278 N N . LEU A 1 160 ? 0.188 2.196 6.750 1.00 89.62 160 LEU A N 1
ATOM 1279 C CA . LEU A 1 160 ? -0.438 3.520 6.815 1.00 89.62 160 LEU A CA 1
ATOM 1280 C C . LEU A 1 160 ? -1.940 3.458 6.511 1.00 89.62 160 LEU A C 1
ATOM 1282 O O . LEU A 1 160 ? -2.730 4.003 7.277 1.00 89.62 160 LEU A O 1
ATOM 1286 N N . ASN A 1 161 ? -2.345 2.738 5.457 1.00 89.44 161 ASN A N 1
ATOM 1287 C CA . ASN A 1 161 ? -3.767 2.559 5.134 1.00 89.44 161 ASN A CA 1
ATOM 1288 C C . ASN A 1 161 ? -4.519 1.871 6.277 1.00 89.44 161 ASN A C 1
ATOM 1290 O O . ASN A 1 161 ? -5.617 2.283 6.634 1.00 89.44 161 ASN A O 1
ATOM 1294 N N . LEU A 1 162 ? -3.925 0.843 6.888 1.00 90.38 162 LEU A N 1
ATOM 1295 C CA . LEU A 1 162 ? -4.563 0.156 8.003 1.00 90.38 162 LEU A CA 1
ATOM 1296 C C . LEU A 1 162 ? -4.799 1.086 9.193 1.00 90.38 162 LEU A C 1
ATOM 1298 O O . LEU A 1 162 ? -5.882 1.042 9.766 1.00 90.38 162 LEU A O 1
ATOM 1302 N N . LEU A 1 163 ? -3.816 1.908 9.565 1.00 90.00 163 LEU A N 1
ATOM 1303 C CA . LEU A 1 163 ? -3.973 2.840 10.682 1.00 90.00 163 LEU A CA 1
ATOM 1304 C C . LEU A 1 163 ? -5.007 3.929 10.390 1.00 90.00 163 LEU A C 1
ATOM 1306 O O . LEU A 1 163 ? -5.805 4.239 11.266 1.00 90.00 163 LEU A O 1
ATOM 1310 N N . HIS A 1 164 ? -5.060 4.446 9.166 1.00 91.19 164 HIS A N 1
ATOM 1311 C CA . HIS A 1 164 ? -6.096 5.396 8.763 1.00 91.19 164 HIS A CA 1
ATOM 1312 C C . HIS A 1 164 ? -7.512 4.815 8.922 1.00 91.19 164 HIS A C 1
ATOM 1314 O O . HIS A 1 164 ? -8.357 5.382 9.613 1.00 91.19 164 HIS A O 1
ATOM 1320 N N . GLU A 1 165 ? -7.766 3.625 8.369 1.00 90.62 165 GLU A N 1
ATOM 1321 C CA . GLU A 1 165 ? -9.075 2.968 8.511 1.00 90.62 165 GLU A CA 1
ATOM 1322 C C . GLU A 1 165 ? -9.376 2.544 9.953 1.00 90.62 165 GLU A C 1
ATOM 1324 O O . GLU A 1 165 ? -10.534 2.470 10.382 1.00 90.62 165 GLU A O 1
ATOM 1329 N N . PHE A 1 166 ? -8.328 2.256 10.724 1.00 90.31 166 PHE A N 1
ATOM 1330 C CA . PHE A 1 166 ? -8.459 2.011 12.149 1.00 90.31 166 PHE A CA 1
ATOM 1331 C C . PHE A 1 166 ? -8.909 3.278 12.886 1.00 90.31 166 PHE A C 1
ATOM 1333 O O . PHE A 1 166 ? -9.798 3.198 13.730 1.00 90.31 166 PHE A O 1
ATOM 1340 N N . GLY A 1 167 ? -8.393 4.452 12.511 1.00 90.62 167 GLY A N 1
ATOM 1341 C CA . GLY A 1 167 ? -8.886 5.750 12.971 1.00 90.62 167 GLY A CA 1
ATOM 1342 C C . GLY A 1 167 ? -10.383 5.931 12.706 1.00 90.62 167 GLY A C 1
ATOM 1343 O O . GLY A 1 167 ? -11.137 6.211 13.640 1.00 90.62 167 GLY A O 1
ATOM 1344 N N . HIS A 1 168 ? -10.851 5.652 11.484 1.00 90.69 168 HIS A N 1
ATOM 1345 C CA . HIS A 1 168 ? -12.290 5.657 11.169 1.00 90.69 168 HIS A CA 1
ATOM 1346 C C . HIS A 1 168 ? -13.097 4.710 12.060 1.00 90.69 168 HIS A C 1
ATOM 1348 O O . HIS A 1 168 ? -14.150 5.075 12.580 1.00 90.69 168 HIS A O 1
ATOM 1354 N N . SER A 1 169 ? -12.568 3.516 12.322 1.00 90.06 169 SER A N 1
ATOM 1355 C CA . SER A 1 169 ? -13.206 2.533 13.208 1.00 90.06 169 SER A CA 1
ATOM 1356 C C . SER A 1 169 ? -13.333 3.012 14.659 1.00 9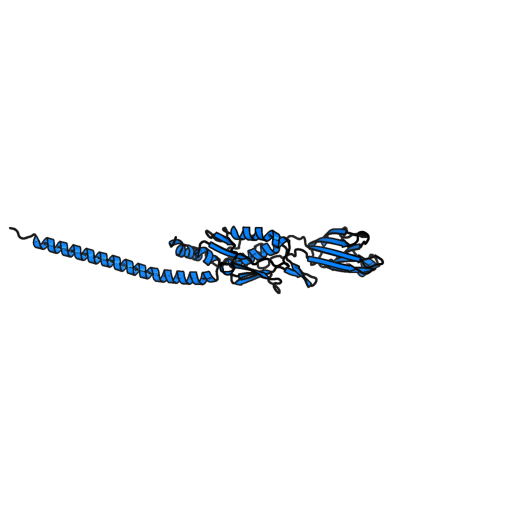0.06 169 SER A C 1
ATOM 1358 O O . SER A 1 169 ? -14.188 2.539 15.411 1.00 90.06 169 SER A O 1
ATOM 1360 N N . LEU A 1 170 ? -12.500 3.971 15.062 1.00 90.00 170 LEU A N 1
ATOM 1361 C CA . LEU A 1 170 ? -12.526 4.597 16.380 1.00 90.00 170 LEU A CA 1
ATOM 1362 C C . LEU A 1 170 ? -13.297 5.924 16.425 1.00 90.00 170 LEU A C 1
ATOM 1364 O O . LEU A 1 170 ? -13.372 6.522 17.502 1.00 90.00 170 LEU A O 1
ATOM 1368 N N . GLY A 1 171 ? -13.888 6.354 15.309 1.00 89.62 171 GLY A N 1
ATOM 1369 C CA . GLY A 1 171 ? -14.701 7.567 15.213 1.00 89.62 171 GLY A CA 1
ATOM 1370 C C . GLY A 1 171 ? -13.942 8.823 14.790 1.00 89.62 171 GLY A C 1
ATOM 1371 O O . GLY A 1 171 ? -14.402 9.932 15.050 1.00 89.62 171 GLY A O 1
ATOM 1372 N N . TYR A 1 172 ? -12.768 8.683 14.175 1.00 91.12 172 TYR A N 1
ATOM 1373 C CA . TYR A 1 172 ? -12.077 9.813 13.553 1.00 91.12 172 TYR A CA 1
ATOM 1374 C C . TYR A 1 172 ? -12.539 9.979 12.105 1.00 91.12 172 TYR A C 1
ATOM 1376 O O . TYR A 1 172 ? -12.549 9.017 11.341 1.00 91.12 172 TYR A O 1
ATOM 1384 N N . GLY A 1 173 ? -12.927 11.190 11.721 1.00 91.44 173 GLY A N 1
ATOM 1385 C CA . GLY A 1 173 ? -13.159 11.581 10.335 1.00 91.44 173 GLY A CA 1
ATOM 1386 C C . GLY A 1 173 ? -11.854 11.863 9.591 1.00 91.44 173 GLY A C 1
ATOM 1387 O O . GLY A 1 173 ? -10.764 11.608 10.099 1.00 91.44 173 GLY A O 1
ATOM 1388 N N . HIS A 1 174 ? -11.964 12.396 8.373 1.00 93.44 174 HIS A N 1
ATOM 1389 C CA . HIS A 1 174 ? -10.787 12.895 7.668 1.00 93.44 174 HIS A CA 1
ATOM 1390 C C . HIS A 1 174 ? -10.290 14.205 8.285 1.00 93.44 174 HIS A C 1
ATOM 1392 O O . HIS A 1 174 ? -11.099 15.073 8.612 1.00 93.44 174 HIS A O 1
ATOM 1398 N N . SER A 1 175 ? -8.969 14.349 8.369 1.00 93.56 175 SER A N 1
ATOM 1399 C CA . SER A 1 175 ? -8.307 15.618 8.677 1.00 93.56 175 SER A CA 1
ATOM 1400 C C . SER A 1 175 ? -8.198 16.489 7.421 1.00 93.56 175 SER A C 1
ATOM 1402 O O . SER A 1 175 ? -8.060 15.969 6.307 1.00 93.56 175 SER A O 1
ATOM 1404 N N . ASP A 1 176 ? -8.221 17.811 7.602 1.00 93.44 176 ASP A N 1
ATOM 1405 C CA . ASP A 1 176 ? -7.894 18.789 6.556 1.00 93.44 176 ASP A CA 1
ATOM 1406 C C . ASP A 1 176 ? -6.370 19.016 6.421 1.00 93.44 176 ASP A C 1
ATOM 1408 O O . ASP A 1 176 ? -5.928 19.628 5.444 1.00 93.44 176 ASP A O 1
ATOM 1412 N N . ASP A 1 177 ? -5.558 18.526 7.371 1.00 93.25 177 ASP A N 1
ATOM 1413 C CA . ASP A 1 177 ? -4.096 18.609 7.317 1.00 93.25 177 ASP A CA 1
ATOM 1414 C C . ASP A 1 177 ? -3.521 17.523 6.385 1.00 93.25 177 ASP A C 1
ATOM 1416 O O . ASP A 1 177 ? -3.617 16.335 6.703 1.00 93.25 177 ASP A O 1
ATOM 1420 N N . PRO A 1 178 ? -2.882 17.892 5.254 1.00 92.06 178 PRO A N 1
ATOM 1421 C CA . PRO A 1 178 ? -2.290 16.933 4.321 1.00 92.06 178 PRO A CA 1
ATOM 1422 C C . PRO A 1 178 ? -1.124 16.123 4.898 1.00 92.06 178 PRO A C 1
ATOM 1424 O O . PRO A 1 178 ? -0.728 15.124 4.298 1.00 92.06 178 PRO A O 1
ATOM 1427 N N . ASP A 1 179 ? -0.551 16.547 6.025 1.00 91.94 179 ASP A N 1
ATOM 1428 C CA . ASP A 1 179 ? 0.507 15.814 6.708 1.00 91.94 179 ASP A CA 1
ATOM 1429 C C . ASP A 1 179 ? -0.031 14.826 7.764 1.00 91.94 179 ASP A C 1
ATOM 1431 O O . ASP A 1 179 ? 0.770 14.070 8.307 1.00 91.94 179 ASP A O 1
ATOM 1435 N N . ASN A 1 180 ? -1.338 14.778 8.060 1.00 93.25 180 ASN A N 1
ATOM 1436 C CA . ASN A 1 180 ? -1.909 13.901 9.094 1.00 93.25 180 ASN A CA 1
ATOM 1437 C C . ASN A 1 180 ? -2.280 12.499 8.563 1.00 93.25 180 ASN A C 1
ATOM 1439 O O . ASN A 1 180 ? -2.696 12.339 7.416 1.00 93.25 180 ASN A O 1
ATOM 1443 N N . ILE A 1 181 ? -2.188 11.463 9.409 1.00 91.69 181 ILE A N 1
ATOM 1444 C CA . ILE A 1 181 ? -2.574 10.085 9.059 1.00 91.69 181 ILE A CA 1
ATOM 1445 C C . ILE A 1 181 ? -4.036 9.966 8.622 1.00 91.69 181 ILE A C 1
ATOM 1447 O O . ILE A 1 181 ? -4.334 9.114 7.793 1.00 91.69 181 ILE A O 1
ATOM 1451 N N . MET A 1 182 ? -4.931 10.821 9.126 1.00 92.56 182 MET A N 1
ATOM 1452 C CA . MET A 1 182 ? -6.347 10.874 8.749 1.00 92.56 182 MET A CA 1
ATOM 1453 C C . MET A 1 182 ? -6.617 11.725 7.504 1.00 92.56 182 MET A C 1
ATOM 1455 O O . MET A 1 182 ? -7.779 11.934 7.155 1.00 92.56 182 MET A O 1
ATOM 1459 N N . TYR A 1 183 ? -5.595 12.220 6.801 1.00 92.50 183 TYR A N 1
ATOM 1460 C CA . TYR A 1 183 ? -5.821 12.916 5.539 1.00 92.50 183 TYR A CA 1
ATOM 1461 C C . TYR A 1 183 ? -6.462 11.984 4.507 1.00 92.50 183 TYR A C 1
ATOM 1463 O O . TYR A 1 183 ? -6.062 10.832 4.346 1.00 92.50 183 TYR A O 1
ATOM 1471 N N . HIS A 1 184 ? -7.442 12.493 3.762 1.00 88.25 184 HIS A N 1
ATOM 1472 C CA . HIS A 1 184 ? -8.258 11.698 2.836 1.00 88.25 184 HIS A CA 1
ATOM 1473 C C . HIS A 1 184 ? -7.477 11.085 1.650 1.00 88.25 184 HIS A C 1
ATOM 1475 O O . HIS A 1 184 ? -8.043 10.344 0.841 1.00 88.25 184 HIS A O 1
ATOM 1481 N N . GLN A 1 185 ? -6.202 11.444 1.478 1.00 85.00 185 GLN A N 1
ATOM 1482 C CA . GLN A 1 185 ? -5.294 10.872 0.489 1.00 85.00 185 GLN A CA 1
ATOM 1483 C C . GLN A 1 185 ? -4.058 10.313 1.181 1.00 85.00 185 GLN A C 1
ATOM 1485 O O . GLN A 1 185 ? -3.208 11.054 1.664 1.00 85.00 185 GLN A O 1
ATOM 1490 N N . ILE A 1 186 ? -3.917 8.993 1.136 1.00 79.44 186 ILE A N 1
ATOM 1491 C CA . ILE A 1 186 ? -2.713 8.311 1.596 1.00 79.44 186 ILE A CA 1
ATOM 1492 C C . ILE A 1 186 ? -1.844 8.028 0.382 1.00 79.44 186 ILE A C 1
ATOM 1494 O O . ILE A 1 186 ? -2.296 7.454 -0.611 1.00 79.44 186 ILE A O 1
ATOM 1498 N N . TYR A 1 187 ? -0.581 8.425 0.463 1.00 82.56 187 TYR A N 1
ATOM 1499 C CA . TYR A 1 187 ? 0.388 8.070 -0.556 1.00 82.56 187 TYR A CA 1
ATOM 1500 C C . TYR A 1 187 ? 0.642 6.553 -0.538 1.00 82.56 187 TYR A C 1
ATOM 1502 O O . TYR A 1 187 ? 0.890 5.963 0.515 1.00 82.56 187 TYR A O 1
ATOM 1510 N N . SER A 1 188 ? 0.606 5.928 -1.714 1.00 86.94 188 SER A N 1
ATOM 1511 C CA . SER A 1 188 ? 0.772 4.484 -1.891 1.00 86.94 188 SER A CA 1
ATOM 1512 C C . SER A 1 188 ? 1.930 4.156 -2.820 1.00 86.94 188 SER A C 1
ATOM 1514 O O . SER A 1 188 ? 2.084 4.806 -3.854 1.00 86.94 188 SER A O 1
ATOM 1516 N N . ARG A 1 189 ? 2.662 3.087 -2.509 1.00 90.19 189 ARG A N 1
ATOM 1517 C CA . ARG A 1 189 ? 3.733 2.529 -3.338 1.00 90.19 189 ARG A CA 1
ATOM 1518 C C . ARG A 1 189 ? 3.598 1.034 -3.517 1.00 90.19 189 ARG A C 1
ATOM 1520 O O . ARG A 1 189 ? 3.117 0.325 -2.633 1.00 90.19 189 ARG A O 1
ATOM 1527 N N . PHE A 1 190 ? 4.061 0.559 -4.665 1.00 93.00 190 PHE A N 1
ATOM 1528 C CA . PHE A 1 190 ? 4.189 -0.865 -4.930 1.00 93.00 190 PHE A CA 1
ATOM 1529 C C . PHE A 1 190 ? 5.471 -1.429 -4.309 1.00 93.00 190 PHE A C 1
ATOM 1531 O O . PHE A 1 190 ? 6.484 -0.740 -4.225 1.00 93.00 190 PHE A O 1
ATOM 1538 N N . GLU A 1 191 ? 5.450 -2.711 -3.926 1.00 93.44 191 GLU A N 1
ATOM 1539 C CA . GLU A 1 191 ? 6.681 -3.456 -3.592 1.00 93.44 191 GLU A CA 1
ATOM 1540 C C . GLU A 1 191 ? 7.620 -3.492 -4.812 1.00 93.44 191 GLU A C 1
ATOM 1542 O O . GLU A 1 191 ? 8.845 -3.445 -4.702 1.00 93.44 191 GLU A O 1
ATOM 1547 N N . THR A 1 192 ? 7.032 -3.566 -6.006 1.00 94.38 192 THR A N 1
ATOM 1548 C CA . THR A 1 192 ? 7.725 -3.463 -7.289 1.00 94.38 192 THR A CA 1
ATOM 1549 C C . THR A 1 192 ? 6.769 -2.911 -8.336 1.00 94.38 192 THR A C 1
ATOM 1551 O O . THR A 1 192 ? 5.702 -3.483 -8.561 1.00 94.38 192 THR A O 1
ATOM 1554 N N . ASP A 1 193 ? 7.157 -1.827 -9.002 1.00 94.62 193 ASP A N 1
ATOM 1555 C CA . ASP A 1 193 ? 6.337 -1.135 -9.996 1.00 94.62 193 ASP A CA 1
ATOM 1556 C C . ASP A 1 193 ? 6.194 -1.941 -11.277 1.00 94.62 193 ASP A C 1
ATOM 1558 O O . ASP A 1 193 ? 5.096 -2.095 -11.807 1.00 94.62 193 ASP A O 1
ATOM 1562 N N . VAL A 1 194 ? 7.296 -2.490 -11.782 1.00 95.81 194 VAL A N 1
ATOM 1563 C CA . VAL A 1 194 ? 7.309 -3.259 -13.029 1.00 95.81 194 VAL A CA 1
ATOM 1564 C C . VAL A 1 194 ? 8.166 -4.497 -12.843 1.00 95.81 194 VAL A C 1
ATOM 1566 O O . VAL A 1 194 ? 9.263 -4.415 -12.309 1.00 95.81 194 VAL A O 1
ATOM 1569 N N . VAL A 1 195 ? 7.683 -5.642 -13.321 1.00 95.50 195 VAL A N 1
ATOM 1570 C CA . VAL A 1 195 ? 8.458 -6.881 -13.459 1.00 95.50 195 VAL A CA 1
ATOM 1571 C C . VAL A 1 195 ? 8.385 -7.316 -14.908 1.00 95.50 195 VAL A C 1
ATOM 1573 O O . VAL A 1 195 ? 7.295 -7.413 -15.472 1.00 95.50 195 VAL A O 1
ATOM 1576 N N . ILE A 1 196 ? 9.543 -7.614 -15.475 1.00 94.81 196 ILE A N 1
ATOM 1577 C CA . ILE A 1 196 ? 9.724 -8.130 -16.822 1.00 94.81 196 ILE A CA 1
ATOM 1578 C C . ILE A 1 196 ? 10.294 -9.542 -16.719 1.00 94.81 196 ILE A C 1
ATOM 1580 O O . ILE A 1 196 ? 11.221 -9.801 -15.960 1.00 94.81 196 ILE A O 1
ATOM 1584 N N . SER A 1 197 ? 9.744 -10.455 -17.506 1.00 95.44 197 SER A N 1
ATOM 1585 C CA . SER A 1 197 ? 10.357 -11.742 -17.823 1.00 95.44 197 SER A CA 1
ATOM 1586 C C . SER A 1 197 ? 9.904 -12.074 -19.232 1.00 95.44 197 SER A C 1
ATOM 1588 O O . SER A 1 197 ? 8.763 -12.487 -19.438 1.00 95.44 197 SER A O 1
ATOM 1590 N N . ASP A 1 198 ? 10.742 -11.752 -20.213 1.00 94.88 198 ASP A N 1
ATOM 1591 C CA . ASP A 1 198 ? 10.348 -11.812 -21.618 1.00 94.88 198 ASP A CA 1
ATOM 1592 C C . ASP A 1 198 ? 11.501 -12.265 -22.512 1.00 94.88 198 ASP A C 1
ATOM 1594 O O . ASP A 1 198 ? 12.676 -12.156 -22.154 1.00 94.88 198 ASP A O 1
ATOM 1598 N N . ILE A 1 199 ? 11.145 -12.786 -23.682 1.00 95.81 199 ILE A N 1
ATOM 1599 C CA . ILE A 1 199 ? 12.093 -13.166 -24.725 1.00 95.81 199 ILE A CA 1
ATOM 1600 C C . ILE A 1 199 ? 12.194 -12.002 -25.703 1.00 95.81 199 ILE A C 1
ATOM 1602 O O . ILE A 1 199 ? 11.198 -11.580 -26.285 1.00 95.81 199 ILE A O 1
ATOM 1606 N N . PHE A 1 200 ? 13.409 -11.519 -25.910 1.00 95.81 200 PHE A N 1
ATOM 1607 C CA . PHE A 1 200 ? 13.738 -10.424 -26.805 1.00 95.81 200 PHE A CA 1
ATOM 1608 C C . PHE A 1 200 ? 14.295 -11.017 -28.101 1.00 95.81 200 PHE A C 1
ATOM 1610 O O . PHE A 1 200 ? 15.415 -11.529 -28.089 1.00 95.81 200 PHE A O 1
ATOM 1617 N N . PRO A 1 201 ? 13.552 -10.997 -29.225 1.00 97.06 201 PRO A N 1
ATOM 1618 C CA . PRO A 1 201 ? 14.079 -11.416 -30.519 1.00 97.06 201 PRO A CA 1
ATOM 1619 C C . PRO A 1 201 ? 15.371 -10.691 -30.908 1.00 97.06 201 PRO A C 1
ATOM 1621 O O . PRO A 1 201 ? 15.626 -9.570 -30.465 1.00 97.06 201 PRO A O 1
ATOM 1624 N N . SER A 1 202 ? 16.142 -11.316 -31.795 1.00 96.50 202 SER A N 1
ATOM 1625 C CA . SER A 1 202 ? 17.338 -10.708 -32.385 1.00 96.50 202 SER A CA 1
ATOM 1626 C C . SER A 1 202 ? 17.025 -9.339 -32.996 1.00 96.50 202 SER A C 1
ATOM 1628 O O . SER A 1 202 ? 16.051 -9.195 -33.744 1.00 96.50 202 SER A O 1
ATOM 1630 N N . GLY A 1 203 ? 17.835 -8.336 -32.655 1.00 93.75 203 GLY A N 1
ATOM 1631 C CA . GLY A 1 203 ? 17.713 -6.959 -33.137 1.00 93.75 203 GLY A CA 1
ATOM 1632 C C . GLY A 1 203 ? 16.512 -6.182 -32.588 1.00 93.75 203 GLY A C 1
ATOM 1633 O O . GLY A 1 203 ? 16.276 -5.054 -33.024 1.00 93.75 203 GLY A O 1
ATOM 1634 N N . SER A 1 204 ? 15.726 -6.753 -31.670 1.00 95.25 204 SER A N 1
ATOM 1635 C CA . SER A 1 204 ? 14.514 -6.118 -31.142 1.00 95.25 204 SER A CA 1
ATOM 1636 C C . SER A 1 204 ? 14.777 -5.296 -29.885 1.00 95.25 204 SER A C 1
ATOM 1638 O O . SER A 1 204 ? 15.647 -5.628 -29.078 1.00 95.25 204 SER A O 1
ATOM 1640 N N . MET A 1 205 ? 13.992 -4.229 -29.707 1.00 94.75 205 MET A N 1
ATOM 1641 C CA . MET A 1 205 ? 14.017 -3.384 -28.513 1.00 94.75 205 MET A CA 1
ATOM 1642 C C . MET A 1 205 ? 12.694 -3.461 -27.753 1.00 94.75 205 MET A C 1
ATOM 1644 O O . MET A 1 205 ? 11.629 -3.621 -28.359 1.00 94.75 205 MET A O 1
ATOM 1648 N N . LYS A 1 206 ? 12.751 -3.250 -26.439 1.00 95.62 206 LYS A N 1
ATOM 1649 C CA . LYS A 1 206 ? 11.581 -3.051 -25.585 1.00 95.62 206 LYS A CA 1
ATOM 1650 C C . LYS A 1 206 ? 11.674 -1.704 -24.886 1.00 95.62 206 LYS A C 1
ATOM 1652 O O . LYS A 1 206 ? 12.711 -1.361 -24.329 1.00 95.62 206 LYS A O 1
ATOM 1657 N N . ILE A 1 207 ? 10.571 -0.963 -24.919 1.00 96.44 207 ILE A N 1
ATOM 1658 C CA . ILE A 1 207 ? 10.417 0.313 -24.221 1.00 96.44 207 ILE A CA 1
ATOM 1659 C C . ILE A 1 207 ? 9.564 0.054 -22.984 1.00 96.44 207 ILE A C 1
ATOM 1661 O O . ILE A 1 207 ? 8.473 -0.507 -23.095 1.00 96.44 207 ILE A O 1
ATOM 1665 N N . ILE A 1 208 ? 10.056 0.461 -21.820 1.00 96.62 208 ILE A N 1
ATOM 1666 C CA . ILE A 1 208 ? 9.374 0.308 -20.538 1.00 96.62 208 ILE A CA 1
ATOM 1667 C C . ILE A 1 208 ? 9.293 1.699 -19.896 1.00 96.62 208 ILE A C 1
ATOM 1669 O O . ILE A 1 208 ? 10.335 2.264 -19.567 1.00 96.62 208 ILE A O 1
ATOM 1673 N N . PRO A 1 209 ? 8.102 2.294 -19.740 1.00 95.69 209 PRO A N 1
ATOM 1674 C CA . PRO A 1 209 ? 7.963 3.584 -19.076 1.00 95.69 209 PRO A CA 1
ATOM 1675 C C . PRO A 1 209 ? 8.255 3.459 -17.577 1.00 95.69 209 PRO A C 1
ATOM 1677 O O . PRO A 1 209 ? 7.956 2.434 -16.960 1.00 95.69 209 PRO A O 1
ATOM 1680 N N . PHE A 1 210 ? 8.780 4.528 -16.982 1.00 95.62 210 PHE A N 1
ATOM 1681 C CA . PHE A 1 210 ? 8.670 4.721 -15.538 1.00 95.62 210 PHE A CA 1
ATOM 1682 C C . PHE A 1 210 ? 7.241 5.156 -15.198 1.00 95.62 210 PHE A C 1
ATOM 1684 O O . PHE A 1 210 ? 6.623 5.907 -15.953 1.00 95.62 210 PHE A O 1
ATOM 1691 N N . CYS A 1 211 ? 6.708 4.718 -14.055 1.00 91.69 211 CYS A N 1
ATOM 1692 C CA . CYS A 1 211 ? 5.348 5.066 -13.624 1.00 91.69 211 CYS A CA 1
ATOM 1693 C C . CYS A 1 211 ? 5.252 6.462 -12.973 1.00 91.69 211 CYS A C 1
ATOM 1695 O O . CYS A 1 211 ? 4.415 6.689 -12.103 1.00 91.69 211 CYS A O 1
ATOM 1697 N N . GLY A 1 212 ? 6.086 7.408 -13.412 1.00 92.75 212 GLY A N 1
ATOM 1698 C CA . GLY A 1 212 ? 6.152 8.774 -12.904 1.00 92.75 212 GLY A CA 1
ATOM 1699 C C . GLY A 1 212 ? 7.560 9.362 -12.993 1.00 92.75 212 GLY A C 1
ATOM 1700 O O . GLY A 1 212 ? 8.475 8.759 -13.550 1.00 92.75 212 GLY A O 1
ATOM 1701 N N . SER A 1 213 ? 7.728 10.558 -12.431 1.00 94.50 213 SER A N 1
ATOM 1702 C CA . SER A 1 213 ? 9.045 11.110 -12.088 1.00 94.50 213 SER A CA 1
ATOM 1703 C C . SER A 1 213 ? 9.506 10.578 -10.737 1.00 94.50 213 SER A C 1
ATOM 1705 O O . SER A 1 213 ? 8.653 10.270 -9.910 1.00 94.50 213 SER A O 1
ATOM 1707 N N . GLY A 1 214 ? 10.811 10.572 -10.479 1.00 94.75 214 GLY A N 1
ATOM 1708 C CA . GLY A 1 214 ? 11.336 10.233 -9.158 1.00 94.75 214 GLY A CA 1
ATOM 1709 C C . GLY A 1 214 ? 12.649 9.473 -9.193 1.00 94.75 214 GLY A C 1
ATOM 1710 O O . GLY A 1 214 ? 13.253 9.287 -10.254 1.00 94.75 214 GLY A O 1
ATOM 1711 N N . TYR A 1 215 ? 13.091 9.020 -8.023 1.00 96.06 215 TYR A N 1
ATOM 1712 C CA . TYR A 1 215 ? 14.259 8.161 -7.886 1.00 96.06 215 TYR A CA 1
ATOM 1713 C C . TYR A 1 215 ? 13.867 6.685 -7.974 1.00 96.06 215 TYR A C 1
ATOM 1715 O O . TYR A 1 215 ? 13.258 6.133 -7.065 1.00 96.06 215 TYR A O 1
ATOM 1723 N N . TYR A 1 216 ? 14.270 6.018 -9.052 1.00 97.19 216 TYR A N 1
ATOM 1724 C CA . TYR A 1 216 ? 13.977 4.605 -9.285 1.00 97.19 216 TYR A CA 1
ATOM 1725 C C . TYR A 1 216 ? 15.220 3.749 -9.120 1.00 97.19 216 TYR A C 1
ATOM 1727 O O . TYR A 1 216 ? 16.305 4.147 -9.529 1.00 97.19 216 TYR A O 1
ATOM 1735 N N . PHE A 1 217 ? 15.037 2.543 -8.595 1.00 97.75 217 PHE A N 1
ATOM 1736 C CA . PHE A 1 217 ? 16.008 1.454 -8.600 1.00 97.75 217 PHE A CA 1
ATOM 1737 C C . PHE A 1 217 ? 15.524 0.360 -9.547 1.00 97.75 217 PHE A C 1
ATOM 1739 O O . PHE A 1 217 ? 14.347 0.001 -9.528 1.00 97.75 217 PHE A O 1
ATOM 1746 N N . TYR A 1 218 ? 16.413 -0.203 -10.352 1.00 98.00 218 TYR A N 1
ATOM 1747 C CA . TYR A 1 218 ? 16.048 -1.271 -11.270 1.00 98.00 218 TYR A CA 1
ATOM 1748 C C . TYR A 1 218 ? 17.191 -2.256 -11.478 1.00 98.00 218 TYR A C 1
ATOM 1750 O O . TYR A 1 218 ? 18.373 -1.917 -11.391 1.00 98.00 218 TYR A O 1
ATOM 1758 N N . THR A 1 219 ? 16.807 -3.497 -11.756 1.00 98.12 219 THR A N 1
ATOM 1759 C CA . THR A 1 219 ? 17.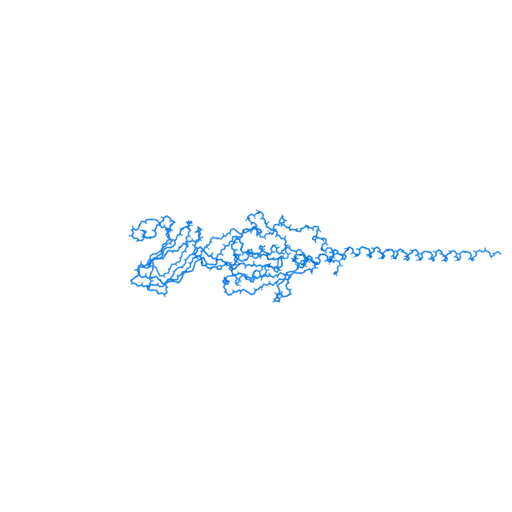718 -4.612 -12.008 1.00 98.12 219 THR A CA 1
ATOM 1760 C C . THR A 1 219 ? 17.244 -5.359 -13.239 1.00 98.12 219 THR A C 1
ATOM 1762 O O . THR A 1 219 ? 16.065 -5.694 -13.320 1.00 98.12 219 THR A O 1
ATOM 1765 N N . PHE A 1 220 ? 18.155 -5.654 -14.161 1.00 97.75 220 PHE A N 1
ATOM 1766 C CA . PHE A 1 220 ? 17.902 -6.476 -15.340 1.00 97.75 220 PHE A CA 1
ATOM 1767 C C . PHE A 1 220 ? 19.011 -7.505 -15.508 1.00 97.75 220 PHE A C 1
ATOM 1769 O O . PHE A 1 220 ? 20.175 -7.206 -15.250 1.00 97.75 220 PHE A O 1
ATOM 1776 N N . SER A 1 221 ? 18.658 -8.709 -15.940 1.00 97.19 221 SER A N 1
ATOM 1777 C CA . SER A 1 221 ? 19.610 -9.789 -16.165 1.00 97.19 221 SER A CA 1
ATOM 1778 C C . SER A 1 221 ? 19.167 -10.746 -17.261 1.00 97.19 221 SER A C 1
ATOM 1780 O O . SER A 1 221 ? 17.969 -10.960 -17.476 1.00 97.19 221 SER A O 1
ATOM 1782 N N . THR A 1 222 ? 20.141 -11.368 -17.920 1.00 96.38 222 THR A N 1
ATOM 1783 C CA . THR A 1 222 ? 19.909 -12.511 -18.806 1.00 96.38 222 THR A CA 1
ATOM 1784 C C . THR A 1 222 ? 19.911 -13.828 -18.025 1.00 96.38 222 THR A C 1
ATOM 1786 O O . THR A 1 222 ? 20.531 -13.955 -16.968 1.00 96.38 222 THR A O 1
ATOM 1789 N N . ASP A 1 223 ? 19.210 -14.843 -18.541 1.00 92.00 223 ASP A N 1
ATOM 1790 C CA . ASP A 1 223 ? 19.265 -16.206 -17.976 1.00 92.00 223 ASP A CA 1
ATOM 1791 C C . ASP A 1 223 ? 20.594 -16.928 -18.301 1.00 92.00 223 ASP A C 1
ATOM 1793 O O . ASP A 1 223 ? 20.918 -17.948 -17.686 1.00 92.00 223 ASP A O 1
ATOM 1797 N N . ASN A 1 224 ? 21.361 -16.425 -19.273 1.00 89.69 224 ASN A N 1
ATOM 1798 C CA . ASN A 1 224 ? 22.599 -17.022 -19.764 1.00 89.69 224 ASN A CA 1
ATOM 1799 C C . ASN A 1 224 ? 23.753 -16.019 -19.680 1.00 89.69 224 ASN A C 1
ATOM 1801 O O . ASN A 1 224 ? 23.735 -14.982 -20.327 1.00 89.69 224 ASN A O 1
ATOM 1805 N N . VAL A 1 225 ? 24.814 -16.392 -18.966 1.00 84.38 225 VAL A N 1
ATOM 1806 C CA . VAL A 1 225 ? 26.030 -15.582 -18.743 1.00 84.38 225 VAL A CA 1
ATOM 1807 C C . VAL A 1 225 ? 26.898 -15.361 -19.992 1.00 84.38 225 VAL A C 1
ATOM 1809 O O . VAL A 1 225 ? 28.052 -14.963 -19.875 1.00 84.38 225 VAL A O 1
ATOM 1812 N N . GLN A 1 226 ? 26.409 -15.724 -21.171 1.00 88.62 226 GLN A N 1
ATOM 1813 C CA . GLN A 1 226 ? 27.0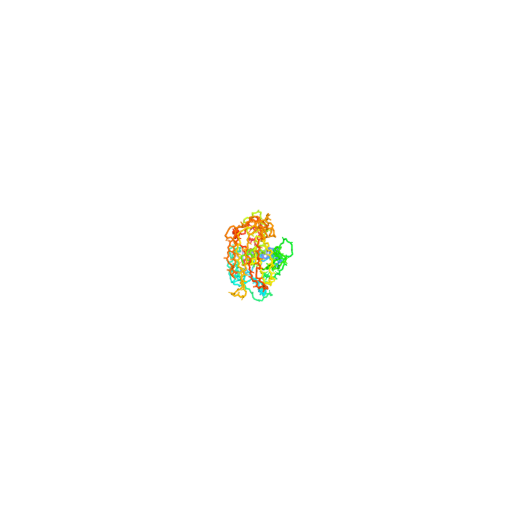47 -15.425 -22.453 1.00 88.62 226 GLN A CA 1
ATOM 1814 C C . GLN A 1 226 ? 26.226 -14.446 -23.289 1.00 88.62 226 GLN A C 1
ATOM 1816 O O . GLN A 1 226 ? 26.745 -13.971 -24.288 1.00 88.62 226 GLN A O 1
ATOM 1821 N N . ASP A 1 227 ? 24.982 -14.178 -22.888 1.00 93.12 227 ASP A N 1
ATOM 1822 C CA . ASP A 1 227 ? 24.076 -13.282 -23.590 1.00 93.12 227 ASP A CA 1
ATOM 1823 C C . ASP A 1 227 ? 24.163 -11.903 -22.936 1.00 93.12 227 ASP A C 1
ATOM 1825 O O . ASP A 1 227 ? 23.971 -11.787 -21.717 1.00 93.12 227 ASP A O 1
ATOM 1829 N N . ASP A 1 228 ? 24.407 -10.875 -23.740 1.00 95.38 228 ASP A N 1
ATOM 1830 C CA . ASP A 1 228 ? 24.400 -9.482 -23.316 1.00 95.38 228 ASP A CA 1
ATOM 1831 C C . ASP A 1 228 ? 23.216 -8.700 -23.909 1.00 95.38 228 ASP A C 1
ATOM 1833 O O . ASP A 1 228 ? 22.463 -9.168 -24.766 1.00 95.38 228 ASP A O 1
ATOM 1837 N N . PHE A 1 229 ? 22.974 -7.522 -23.346 1.00 96.94 229 PHE A N 1
ATOM 1838 C CA . PHE A 1 229 ? 22.020 -6.551 -23.854 1.00 96.94 229 PHE A CA 1
ATOM 1839 C C . PHE A 1 229 ? 22.512 -5.140 -23.565 1.00 96.94 229 PHE A C 1
ATOM 1841 O O . PHE A 1 229 ? 23.313 -4.908 -22.657 1.00 96.94 229 PHE A O 1
ATOM 1848 N N . ASP A 1 230 ? 21.942 -4.187 -24.292 1.00 97.50 230 ASP A N 1
ATOM 1849 C CA . ASP A 1 230 ? 22.098 -2.774 -23.993 1.00 97.50 230 ASP A CA 1
ATOM 1850 C C . ASP A 1 230 ? 20.880 -2.263 -23.232 1.00 97.50 230 ASP A C 1
ATOM 1852 O O . ASP A 1 230 ? 19.734 -2.591 -23.562 1.00 97.50 230 ASP A O 1
ATOM 1856 N N . ILE A 1 231 ? 21.118 -1.409 -22.243 1.00 98.00 231 ILE A N 1
ATOM 1857 C CA . ILE A 1 231 ? 20.080 -0.712 -21.494 1.00 98.00 231 ILE A CA 1
ATOM 1858 C C . ILE A 1 231 ? 20.357 0.786 -21.458 1.00 98.00 231 ILE A C 1
ATOM 1860 O O . ILE A 1 231 ? 21.439 1.235 -21.094 1.00 98.00 231 ILE A O 1
ATOM 1864 N N . TYR A 1 232 ? 19.331 1.559 -21.793 1.00 97.94 232 TYR A N 1
ATOM 1865 C CA . TYR A 1 232 ? 19.357 3.014 -21.829 1.00 97.94 232 TYR A CA 1
ATOM 1866 C C . TYR A 1 232 ? 18.203 3.577 -21.011 1.00 97.94 232 TYR A C 1
ATOM 1868 O O . TYR A 1 232 ? 17.110 3.007 -20.989 1.00 97.94 232 TYR A O 1
ATOM 1876 N N . VAL A 1 233 ? 18.410 4.740 -20.399 1.00 98.25 233 VAL A N 1
ATOM 1877 C CA . VAL A 1 233 ? 17.338 5.515 -19.768 1.00 98.25 233 VAL A CA 1
ATOM 1878 C C . VAL A 1 233 ? 17.186 6.821 -20.525 1.00 98.25 233 VAL A C 1
ATOM 1880 O O . VAL A 1 233 ? 18.105 7.636 -20.575 1.00 98.25 233 VAL A O 1
ATOM 1883 N N . LEU A 1 234 ? 16.024 7.012 -21.144 1.00 98.12 234 LEU A N 1
ATOM 1884 C CA . LEU A 1 234 ? 15.759 8.117 -22.057 1.00 98.12 234 LEU A CA 1
ATOM 1885 C C . LEU A 1 234 ? 14.700 9.068 -21.474 1.00 98.12 234 LEU A C 1
ATOM 1887 O O . LEU A 1 234 ? 13.689 8.597 -20.941 1.00 98.12 234 LEU A O 1
ATOM 1891 N N . PRO A 1 235 ? 14.879 10.395 -21.612 1.00 97.38 235 PRO A N 1
ATOM 1892 C CA . PRO A 1 235 ? 13.865 11.376 -21.245 1.00 97.38 235 PRO A CA 1
ATOM 1893 C C . PRO A 1 235 ? 12.648 11.310 -22.176 1.00 97.38 235 PRO A C 1
ATOM 1895 O O . PRO A 1 235 ? 12.670 10.678 -23.240 1.00 97.38 235 PRO A O 1
ATOM 1898 N N . SER A 1 236 ? 11.571 11.990 -21.778 1.00 96.00 236 SER A N 1
ATOM 1899 C CA . SER A 1 236 ? 10.300 12.045 -22.516 1.00 96.00 236 SER A CA 1
ATOM 1900 C C . SER A 1 236 ? 10.488 12.411 -23.994 1.00 96.00 236 SER A C 1
ATOM 1902 O O . SER A 1 236 ? 9.950 11.727 -24.863 1.00 96.00 236 SER A O 1
ATOM 1904 N N . GLU A 1 237 ? 11.327 13.411 -24.276 1.00 94.56 237 GLU A N 1
ATOM 1905 C CA . GLU A 1 237 ? 11.526 13.993 -25.612 1.00 94.56 237 GLU A CA 1
ATOM 1906 C C . GLU A 1 237 ? 12.363 13.129 -26.569 1.00 94.56 237 GLU A C 1
ATOM 1908 O O . GLU A 1 237 ? 12.310 13.328 -27.782 1.00 94.56 237 GLU A O 1
ATOM 1913 N N . THR A 1 238 ? 13.146 12.175 -26.057 1.00 96.75 238 THR A N 1
ATOM 1914 C CA . THR A 1 238 ? 13.997 11.331 -26.908 1.00 96.75 238 THR A CA 1
ATOM 1915 C C . THR A 1 238 ? 13.176 10.183 -27.493 1.00 96.75 238 THR A C 1
ATOM 1917 O O . THR A 1 238 ? 12.635 9.362 -26.747 1.00 96.75 238 THR A O 1
ATOM 1920 N N . ASP A 1 239 ? 13.096 10.090 -28.823 1.00 95.44 239 ASP A N 1
ATOM 1921 C CA . ASP A 1 239 ? 12.478 8.949 -29.505 1.00 95.44 239 ASP A CA 1
ATOM 1922 C C . ASP A 1 239 ? 13.446 7.745 -29.552 1.00 95.44 239 ASP A C 1
ATOM 1924 O O . ASP A 1 239 ? 14.518 7.849 -30.157 1.00 95.44 239 ASP A O 1
ATOM 1928 N N . PRO A 1 240 ? 13.078 6.586 -28.970 1.00 95.44 240 PRO A N 1
ATOM 1929 C CA . PRO A 1 240 ? 13.957 5.419 -28.900 1.00 95.44 240 PRO A CA 1
ATOM 1930 C C . PRO A 1 240 ? 14.445 4.888 -30.256 1.00 95.44 240 PRO A C 1
ATOM 1932 O O . PRO A 1 240 ? 15.583 4.436 -30.357 1.00 95.44 240 PRO A O 1
ATOM 1935 N N . GLN A 1 241 ? 13.610 4.939 -31.302 1.00 93.44 241 GLN A N 1
ATOM 1936 C CA . GLN A 1 241 ? 13.973 4.404 -32.620 1.00 93.44 241 GLN A CA 1
ATOM 1937 C C . GLN A 1 241 ? 15.053 5.267 -33.279 1.00 93.44 241 GLN A C 1
ATOM 1939 O O . GLN A 1 241 ? 16.040 4.750 -33.805 1.00 93.44 241 GLN A O 1
ATOM 1944 N N . THR A 1 242 ? 14.896 6.592 -33.229 1.00 93.12 242 THR A N 1
ATOM 1945 C CA . THR A 1 242 ? 15.905 7.524 -33.754 1.00 93.12 242 THR A CA 1
ATOM 1946 C C . THR A 1 242 ? 17.197 7.510 -32.943 1.00 93.12 242 THR A C 1
ATOM 1948 O O . THR A 1 242 ? 18.277 7.602 -33.536 1.00 93.12 242 THR A O 1
ATOM 1951 N N . PHE A 1 243 ? 17.095 7.332 -31.623 1.00 94.38 243 PHE A N 1
ATOM 1952 C CA . PHE A 1 243 ? 18.242 7.246 -30.727 1.00 94.38 243 PHE A CA 1
ATOM 1953 C C . PHE A 1 243 ? 19.124 6.045 -31.075 1.00 94.38 243 PHE A C 1
ATOM 1955 O O . PHE A 1 243 ? 20.303 6.225 -31.357 1.00 94.38 243 PHE A O 1
ATOM 1962 N N . LEU A 1 244 ? 18.550 4.843 -31.178 1.00 91.81 244 LEU A N 1
ATOM 1963 C CA . LEU A 1 244 ? 19.322 3.642 -31.517 1.00 91.81 244 LEU A CA 1
ATOM 1964 C C . LEU A 1 244 ? 19.813 3.633 -32.975 1.00 91.81 244 LEU A C 1
ATOM 1966 O O . LEU A 1 244 ? 20.886 3.115 -33.264 1.00 91.81 244 LEU A O 1
ATOM 1970 N N . GLY A 1 245 ? 19.044 4.199 -33.911 1.00 87.75 245 GLY A N 1
ATOM 1971 C CA . GLY A 1 245 ? 19.389 4.160 -35.337 1.00 87.75 245 GLY A CA 1
ATOM 1972 C C . GLY A 1 245 ? 20.398 5.218 -35.796 1.00 87.75 245 GLY A C 1
ATOM 1973 O O . GLY A 1 245 ? 21.062 5.024 -36.814 1.00 87.75 245 GLY A O 1
ATOM 1974 N N . SER A 1 246 ? 20.482 6.356 -3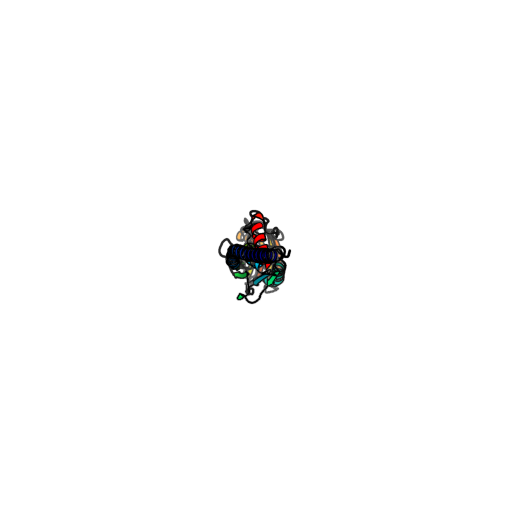5.102 1.00 85.12 246 SER A N 1
ATOM 1975 C CA . SER A 1 246 ? 21.296 7.504 -35.536 1.00 85.12 246 SER A CA 1
ATOM 1976 C C . SER A 1 246 ? 22.052 8.217 -34.414 1.00 85.12 246 SER A C 1
ATOM 1978 O O . SER A 1 246 ? 22.638 9.267 -34.670 1.00 85.12 246 SER A O 1
ATOM 1980 N N . GLU A 1 247 ? 22.018 7.674 -33.192 1.00 79.94 247 GLU A N 1
ATOM 1981 C CA . GLU A 1 247 ? 22.595 8.280 -31.980 1.00 79.94 247 GLU A CA 1
ATOM 1982 C C . GLU A 1 247 ? 22.118 9.728 -31.764 1.00 79.94 247 GLU A C 1
ATOM 1984 O O . GLU A 1 247 ? 22.840 10.596 -31.275 1.00 79.94 247 GLU A O 1
ATOM 1989 N N . SER A 1 248 ? 20.876 10.008 -32.172 1.00 83.38 248 SER A N 1
ATOM 1990 C CA . SER A 1 248 ? 20.260 11.324 -32.048 1.00 83.38 248 SER A CA 1
ATOM 1991 C C . SER A 1 248 ? 19.337 11.369 -30.836 1.00 83.38 248 SER A C 1
ATOM 1993 O O . SER A 1 248 ? 18.420 10.561 -30.715 1.00 83.38 248 SER A O 1
ATOM 1995 N N . GLY A 1 249 ? 19.571 12.333 -29.947 1.00 88.69 249 GLY A N 1
ATOM 1996 C CA . GLY A 1 249 ? 18.792 12.526 -28.726 1.00 88.69 249 GLY A CA 1
ATOM 1997 C C . GLY A 1 249 ? 19.678 12.603 -27.489 1.00 88.69 249 GLY A C 1
ATOM 1998 O O . GLY A 1 249 ? 20.904 12.612 -27.587 1.00 88.69 249 GLY A O 1
ATOM 1999 N N . SER A 1 250 ? 19.047 12.695 -26.323 1.00 93.44 250 SER A N 1
ATOM 2000 C CA . SER A 1 250 ? 19.725 12.639 -25.028 1.00 93.44 250 SER A CA 1
ATOM 2001 C C . SER A 1 250 ? 19.331 11.385 -24.256 1.00 93.44 250 SER A C 1
ATOM 2003 O O . SER A 1 250 ? 18.247 10.833 -24.448 1.00 93.44 250 SER A O 1
ATOM 2005 N N . GLU A 1 251 ? 20.207 10.980 -23.347 1.00 96.12 251 GLU A N 1
ATOM 2006 C CA . GLU A 1 251 ? 19.982 9.931 -22.358 1.00 96.12 251 GLU A CA 1
ATOM 2007 C C . GLU A 1 251 ? 20.357 10.449 -20.965 1.00 96.12 251 GLU A C 1
ATOM 2009 O O . GLU A 1 251 ? 21.054 11.462 -20.824 1.00 96.12 251 GLU A O 1
ATOM 2014 N N . TYR A 1 252 ? 19.894 9.758 -19.929 1.00 96.94 252 TYR A N 1
ATOM 2015 C CA . TYR A 1 252 ? 20.371 9.982 -18.573 1.00 96.94 252 TYR A CA 1
ATOM 2016 C C . TYR A 1 252 ? 21.754 9.354 -18.419 1.00 96.94 252 TYR A C 1
ATOM 2018 O O . TYR A 1 252 ? 21.903 8.133 -18.439 1.00 96.94 252 TYR A O 1
ATOM 2026 N N . VAL A 1 253 ? 22.760 10.214 -18.265 1.00 93.81 253 VAL A N 1
ATOM 2027 C CA . VAL A 1 253 ? 24.158 9.808 -18.083 1.00 93.81 253 VAL A CA 1
ATOM 2028 C C . VAL A 1 253 ? 24.281 8.890 -16.866 1.00 93.81 253 VAL A C 1
ATOM 2030 O O . VAL A 1 253 ? 23.660 9.146 -15.835 1.00 93.81 253 VAL A O 1
ATOM 2033 N N . ASP A 1 254 ? 25.070 7.826 -17.010 1.00 93.94 254 ASP A N 1
ATOM 2034 C CA . ASP A 1 254 ? 25.325 6.781 -16.007 1.00 93.94 254 ASP A CA 1
ATOM 2035 C C . ASP A 1 254 ? 24.099 5.942 -15.591 1.00 93.94 254 ASP A C 1
ATOM 2037 O O . ASP A 1 254 ? 24.223 5.042 -14.766 1.00 93.94 254 ASP A O 1
ATOM 2041 N N . CYS A 1 255 ? 22.926 6.158 -16.195 1.00 97.44 255 CYS A N 1
ATOM 2042 C CA . CYS A 1 255 ? 21.718 5.366 -15.941 1.00 97.44 255 CYS A CA 1
ATOM 2043 C C . CYS A 1 255 ? 21.519 4.217 -16.945 1.00 97.44 255 CYS A C 1
ATOM 2045 O O . CYS A 1 255 ? 20.432 3.659 -17.047 1.00 97.44 255 CYS A O 1
ATOM 2047 N N . GLY A 1 256 ? 22.539 3.871 -17.717 1.00 96.94 256 GLY A N 1
ATOM 2048 C CA . GLY A 1 256 ? 22.498 2.798 -18.700 1.00 96.94 256 GLY A CA 1
ATOM 2049 C C . GLY A 1 256 ? 23.861 2.139 -18.840 1.00 96.94 256 GLY A C 1
ATOM 2050 O O . GLY A 1 256 ? 24.864 2.657 -18.348 1.00 96.94 256 GLY A O 1
ATOM 2051 N N . GLU A 1 257 ? 23.893 0.996 -19.508 1.00 97.25 257 GLU A N 1
ATOM 2052 C CA . GLU A 1 257 ? 25.114 0.251 -19.797 1.00 97.25 257 GLU A CA 1
ATOM 2053 C C . GLU A 1 257 ? 24.937 -0.532 -21.101 1.00 97.25 257 GLU A C 1
ATOM 2055 O O . GLU A 1 257 ? 23.829 -0.947 -21.445 1.00 97.25 257 GLU A O 1
ATOM 2060 N N . LYS A 1 258 ? 26.036 -0.701 -21.837 1.00 96.00 258 LYS A N 1
ATOM 2061 C CA . LYS A 1 258 ? 26.091 -1.490 -23.070 1.00 96.00 258 LYS A CA 1
ATOM 2062 C C . LYS A 1 258 ? 26.801 -2.813 -22.825 1.00 96.00 258 LYS A C 1
ATOM 2064 O O . LYS A 1 258 ? 27.632 -2.882 -21.918 1.00 96.00 258 LYS A O 1
ATOM 2069 N N . ASP A 1 259 ? 26.509 -3.813 -23.651 1.00 95.62 259 ASP A N 1
ATOM 2070 C CA . ASP A 1 259 ? 27.150 -5.135 -23.626 1.00 95.62 259 ASP A CA 1
ATOM 2071 C C . ASP A 1 259 ? 27.146 -5.762 -22.210 1.00 95.62 259 ASP A C 1
ATOM 2073 O O . ASP A 1 259 ? 28.147 -6.308 -21.730 1.00 95.62 259 ASP A O 1
ATOM 2077 N N . THR A 1 260 ? 26.022 -5.639 -21.489 1.00 95.94 260 THR A N 1
ATOM 2078 C CA . THR A 1 260 ? 25.900 -6.097 -20.097 1.00 95.94 260 THR A CA 1
ATOM 2079 C C . THR A 1 260 ? 25.000 -7.322 -19.969 1.00 95.94 260 THR A C 1
ATOM 2081 O O . THR A 1 260 ? 23.970 -7.447 -20.622 1.00 95.94 260 THR A O 1
ATOM 2084 N N . MET A 1 261 ? 25.378 -8.246 -19.085 1.00 95.56 261 MET A N 1
ATOM 2085 C CA . MET A 1 261 ? 24.572 -9.434 -18.757 1.00 95.56 261 MET A CA 1
ATOM 2086 C C . MET A 1 261 ? 23.682 -9.203 -17.534 1.00 95.56 261 MET A C 1
ATOM 2088 O O . MET A 1 261 ? 22.686 -9.896 -17.332 1.00 95.56 261 MET A O 1
ATOM 2092 N N . ASN A 1 262 ? 24.099 -8.284 -16.659 1.00 96.12 262 ASN A N 1
ATOM 2093 C CA . ASN A 1 262 ? 23.442 -7.962 -15.401 1.00 96.12 262 ASN A CA 1
ATOM 2094 C C . ASN A 1 262 ? 23.653 -6.480 -15.119 1.00 96.12 262 ASN A C 1
ATOM 2096 O O . ASN A 1 262 ? 24.768 -6.066 -14.810 1.00 96.12 262 ASN A O 1
ATOM 2100 N N . PHE A 1 263 ? 22.573 -5.712 -15.132 1.00 96.94 263 PHE A N 1
ATOM 2101 C CA . PHE A 1 263 ? 22.600 -4.306 -14.770 1.00 96.94 263 PHE A CA 1
ATOM 2102 C C . PHE A 1 263 ? 21.803 -4.080 -13.496 1.00 96.94 263 PHE A C 1
ATOM 2104 O O . PHE A 1 263 ? 20.704 -4.609 -13.329 1.00 96.94 263 PHE A O 1
ATOM 2111 N N . THR A 1 264 ? 22.350 -3.304 -12.569 1.00 97.94 264 THR A N 1
ATOM 2112 C CA . THR A 1 264 ? 21.631 -2.834 -11.384 1.00 97.94 264 THR A CA 1
ATOM 2113 C C . THR A 1 264 ? 22.043 -1.409 -11.111 1.00 97.94 264 THR A C 1
ATOM 2115 O O . THR A 1 264 ? 23.217 -1.137 -10.859 1.00 97.94 264 THR A O 1
ATOM 2118 N N . HIS A 1 265 ? 21.076 -0.504 -11.149 1.00 97.62 265 HIS A N 1
ATOM 2119 C CA . HIS A 1 265 ? 21.352 0.906 -10.960 1.00 97.62 265 HIS A CA 1
ATOM 2120 C C . HIS A 1 265 ? 20.142 1.646 -10.402 1.00 97.62 265 HIS A C 1
ATOM 2122 O O . HIS A 1 265 ? 19.025 1.122 -10.377 1.00 97.62 265 HIS A O 1
ATOM 2128 N N . SER A 1 266 ? 20.381 2.880 -9.967 1.00 97.25 266 SER A N 1
ATOM 2129 C CA . SER A 1 266 ? 19.317 3.804 -9.604 1.00 97.25 266 SER A CA 1
ATOM 2130 C C . SER A 1 266 ? 19.444 5.102 -10.378 1.00 97.25 266 SER A C 1
ATOM 2132 O O . SER A 1 266 ? 20.539 5.638 -10.497 1.00 97.25 266 SER A O 1
ATOM 2134 N N . CYS A 1 267 ? 18.330 5.655 -10.839 1.00 97.31 267 CYS A N 1
ATOM 2135 C CA . CYS A 1 267 ? 18.315 6.897 -11.600 1.00 97.31 267 CYS A CA 1
ATOM 2136 C C . CYS A 1 267 ? 17.208 7.824 -11.105 1.00 97.31 267 CYS A C 1
ATOM 2138 O O . CYS A 1 267 ? 16.107 7.363 -10.807 1.00 97.31 267 CYS A O 1
ATOM 2140 N N . ASN A 1 268 ? 17.489 9.127 -11.041 1.00 97.12 268 ASN A N 1
ATOM 2141 C CA . ASN A 1 268 ? 16.455 10.138 -10.844 1.00 97.12 268 ASN A CA 1
ATOM 2142 C C . ASN A 1 268 ? 15.963 10.622 -12.212 1.00 97.12 268 ASN A C 1
ATOM 2144 O O . ASN A 1 268 ? 16.751 11.169 -12.986 1.00 97.12 268 ASN A O 1
ATOM 2148 N N . VAL A 1 269 ? 14.684 10.410 -12.507 1.00 97.06 269 VAL A N 1
ATOM 2149 C CA . VAL A 1 269 ? 14.097 10.624 -13.834 1.00 97.06 269 VAL A CA 1
ATOM 2150 C C . VAL A 1 269 ? 12.934 11.610 -13.787 1.00 97.06 269 VAL A C 1
ATOM 2152 O O . VAL A 1 269 ? 12.227 11.734 -12.786 1.00 97.06 269 VAL A O 1
ATOM 2155 N N . SER A 1 270 ? 12.715 12.327 -14.890 1.00 96.56 270 SER A N 1
ATOM 2156 C CA . SER A 1 270 ? 11.532 13.174 -15.050 1.00 96.56 270 SER A CA 1
ATOM 2157 C C . SER A 1 270 ? 10.323 12.335 -15.454 1.00 96.56 270 SER A C 1
ATOM 2159 O O . SER A 1 270 ? 10.467 11.188 -15.883 1.00 96.56 270 SER A O 1
ATOM 2161 N N . ALA A 1 271 ? 9.134 12.932 -15.371 1.00 94.81 271 ALA A N 1
ATOM 2162 C CA . ALA A 1 271 ? 7.907 12.306 -15.847 1.00 94.81 271 ALA A CA 1
ATOM 2163 C C . ALA A 1 271 ? 8.052 11.865 -17.314 1.00 94.81 271 ALA A C 1
ATOM 2165 O O . ALA A 1 271 ? 8.796 12.480 -18.083 1.00 94.81 271 ALA A O 1
ATOM 2166 N N . ASP A 1 272 ? 7.371 10.773 -17.663 1.00 94.88 272 ASP A N 1
ATOM 2167 C CA . ASP A 1 272 ? 7.349 10.166 -19.001 1.00 94.88 272 ASP A CA 1
ATOM 2168 C C . ASP A 1 272 ? 8.714 9.679 -19.533 1.00 94.88 272 ASP A C 1
ATOM 2170 O O . ASP A 1 272 ? 8.857 9.351 -20.717 1.00 94.88 272 ASP A O 1
ATOM 2174 N N . SER A 1 273 ? 9.727 9.587 -18.664 1.00 97.62 273 SER A N 1
ATOM 2175 C CA . SER A 1 273 ? 10.981 8.904 -18.987 1.00 97.62 273 SER A CA 1
ATOM 2176 C C . SER A 1 273 ? 10.746 7.406 -19.196 1.00 97.62 273 SER A C 1
ATOM 2178 O O . SER A 1 273 ? 9.786 6.821 -18.683 1.00 97.62 273 SER A O 1
ATOM 2180 N N . LYS A 1 274 ? 11.650 6.754 -19.929 1.00 97.62 274 LYS A N 1
ATOM 2181 C CA . LYS A 1 274 ? 11.555 5.321 -20.235 1.00 97.62 274 LYS A CA 1
ATOM 2182 C C . LYS A 1 274 ? 12.905 4.616 -20.191 1.00 97.62 274 LYS A C 1
ATOM 2184 O O . LYS A 1 274 ? 13.929 5.196 -20.541 1.00 97.62 274 LYS A O 1
ATOM 2189 N N . ILE A 1 275 ? 12.878 3.343 -19.818 1.00 98.12 275 ILE A N 1
ATOM 2190 C CA . ILE A 1 275 ? 13.962 2.392 -20.044 1.00 98.12 275 ILE A CA 1
ATOM 2191 C C . ILE A 1 275 ? 13.809 1.816 -21.453 1.00 98.12 275 ILE A C 1
ATOM 2193 O O . ILE A 1 275 ? 12.712 1.426 -21.860 1.00 98.12 275 ILE A O 1
ATOM 2197 N N . VAL A 1 276 ? 14.910 1.736 -22.189 1.00 97.75 276 VAL A N 1
ATOM 2198 C CA . VAL A 1 276 ? 14.998 1.035 -23.470 1.00 97.75 276 VAL A CA 1
ATOM 2199 C C . VAL A 1 276 ? 16.011 -0.084 -23.326 1.00 97.75 276 VAL A C 1
ATOM 2201 O O . VAL A 1 276 ? 17.167 0.174 -23.019 1.00 97.75 276 VAL A O 1
ATOM 2204 N N . ILE A 1 277 ? 15.568 -1.317 -23.553 1.00 97.62 277 ILE A N 1
ATOM 2205 C CA . ILE A 1 277 ? 16.434 -2.498 -23.568 1.00 97.62 277 ILE A CA 1
ATOM 2206 C C . ILE A 1 277 ? 16.505 -3.006 -24.996 1.00 97.62 277 ILE A C 1
ATOM 2208 O O . ILE A 1 277 ? 15.459 -3.213 -25.621 1.00 97.62 277 ILE A O 1
ATOM 2212 N N . HIS A 1 278 ? 17.710 -3.209 -25.512 1.00 97.12 278 HIS A N 1
ATOM 2213 C CA . HIS A 1 278 ? 17.930 -3.656 -26.880 1.00 97.12 278 HIS A CA 1
ATOM 2214 C C . HIS A 1 278 ? 18.773 -4.926 -26.919 1.00 97.12 278 HIS A C 1
ATOM 2216 O O . HIS A 1 278 ? 19.799 -5.026 -26.253 1.00 97.12 278 HIS A O 1
ATOM 2222 N N . ASN A 1 279 ? 18.306 -5.900 -27.699 1.00 96.44 279 ASN A N 1
ATOM 2223 C CA . ASN A 1 279 ? 19.037 -7.125 -27.974 1.00 96.44 279 ASN A CA 1
ATOM 2224 C C . ASN A 1 279 ? 19.765 -6.994 -29.321 1.00 96.44 279 ASN A C 1
ATOM 2226 O O . ASN A 1 279 ? 19.123 -7.076 -30.374 1.00 96.44 279 ASN A O 1
ATOM 2230 N N . TYR A 1 280 ? 21.088 -6.836 -29.287 1.00 94.31 280 TYR A N 1
ATOM 2231 C CA . TYR A 1 280 ? 21.932 -6.837 -30.485 1.00 94.31 280 TYR A CA 1
ATOM 2232 C C . TYR A 1 280 ? 22.363 -8.239 -30.932 1.00 94.31 280 TYR A C 1
ATOM 2234 O O . TYR A 1 280 ? 22.901 -8.384 -32.034 1.00 94.31 280 TYR A O 1
ATOM 2242 N N . GLU A 1 281 ? 22.083 -9.277 -30.142 1.00 92.94 281 GLU A N 1
ATOM 2243 C CA . GLU A 1 281 ? 22.444 -10.644 -30.485 1.00 92.94 281 GLU A CA 1
ATOM 2244 C C . GLU A 1 281 ? 21.762 -11.115 -31.764 1.00 92.94 281 GLU A C 1
ATOM 2246 O O . GLU A 1 281 ? 20.640 -10.736 -32.116 1.00 92.94 281 GLU A O 1
ATOM 2251 N N . SER A 1 282 ? 22.434 -12.034 -32.455 1.00 94.62 282 SER A N 1
ATOM 2252 C CA . SER A 1 282 ? 21.905 -12.687 -33.662 1.00 94.62 282 SER A CA 1
ATOM 2253 C C . SER A 1 282 ? 20.800 -13.716 -33.371 1.00 94.62 282 SER A C 1
ATOM 2255 O O . SER A 1 282 ? 20.251 -14.328 -34.292 1.00 94.62 282 SER A O 1
ATOM 2257 N N . TYR A 1 283 ? 20.456 -13.909 -32.096 1.00 95.38 283 TYR A N 1
ATOM 2258 C CA . TYR A 1 283 ? 19.452 -14.849 -31.616 1.00 95.38 283 TYR A CA 1
ATOM 2259 C C . TYR A 1 283 ? 18.601 -14.241 -30.484 1.00 95.38 283 TYR A C 1
ATOM 2261 O O . TYR A 1 283 ? 18.953 -13.204 -29.924 1.00 95.38 283 TYR A O 1
ATOM 2269 N N . PRO A 1 284 ? 17.435 -14.835 -30.167 1.00 96.50 284 PRO A N 1
ATOM 2270 C CA . PRO A 1 284 ? 16.602 -14.358 -29.070 1.00 96.50 284 PRO A CA 1
ATOM 2271 C C . PRO A 1 284 ? 17.232 -14.632 -27.703 1.00 96.50 284 PRO A C 1
ATOM 2273 O O . PRO A 1 284 ? 17.649 -15.761 -27.446 1.00 96.50 284 PRO A O 1
ATOM 2276 N N . ILE A 1 285 ? 17.193 -13.643 -26.812 1.00 96.56 285 ILE A N 1
ATOM 2277 C CA . ILE A 1 285 ? 17.674 -13.758 -25.427 1.00 96.56 285 ILE A CA 1
ATOM 2278 C C . ILE A 1 285 ? 16.513 -13.582 -24.453 1.00 96.56 285 ILE A C 1
ATOM 2280 O O . ILE A 1 285 ? 15.536 -12.893 -24.754 1.00 96.56 285 ILE A O 1
ATOM 2284 N N . LYS A 1 286 ? 16.589 -14.213 -23.282 1.00 96.50 286 LYS A N 1
ATOM 2285 C CA . LYS A 1 286 ? 15.598 -14.014 -22.220 1.00 96.50 286 LYS A CA 1
ATOM 2286 C C . LYS A 1 286 ? 16.141 -13.035 -21.193 1.00 96.50 286 LYS A C 1
ATOM 2288 O O . LYS A 1 286 ? 17.185 -13.298 -20.603 1.00 96.50 286 LYS A O 1
ATOM 2293 N N . ILE A 1 287 ? 15.396 -11.955 -20.970 1.00 96.62 287 ILE A N 1
ATOM 2294 C CA . ILE A 1 287 ? 15.730 -10.917 -19.995 1.00 96.62 287 ILE A CA 1
ATOM 2295 C C . ILE A 1 287 ? 14.661 -10.908 -18.912 1.00 96.62 287 ILE A C 1
ATOM 2297 O O . ILE A 1 287 ? 13.457 -10.848 -19.190 1.00 96.62 287 ILE A O 1
ATOM 2301 N N . ASN A 1 288 ? 15.114 -10.941 -17.666 1.00 97.44 288 ASN A N 1
ATOM 2302 C CA . ASN A 1 288 ? 14.287 -10.691 -16.500 1.00 97.44 288 ASN A CA 1
ATOM 2303 C C . ASN A 1 288 ? 14.673 -9.345 -15.907 1.00 97.44 288 ASN A C 1
ATOM 2305 O O . ASN A 1 288 ? 15.826 -8.931 -15.984 1.00 97.44 288 ASN A O 1
ATOM 2309 N N . GLY A 1 289 ? 13.726 -8.671 -15.279 1.00 96.75 289 GLY A N 1
ATOM 2310 C CA . GLY A 1 289 ? 14.058 -7.476 -14.539 1.00 96.75 289 GLY A CA 1
ATOM 2311 C C . GLY A 1 289 ? 12.915 -6.923 -13.731 1.00 96.75 289 GLY A C 1
ATOM 2312 O O . GLY A 1 289 ? 11.779 -7.391 -13.806 1.00 96.75 289 GLY A O 1
ATOM 2313 N N . GLN A 1 290 ? 13.246 -5.914 -12.946 1.00 97.25 290 GLN A N 1
ATOM 2314 C CA . GLN A 1 290 ? 12.315 -5.227 -12.078 1.00 97.25 290 GLN A CA 1
ATOM 2315 C C . GLN A 1 290 ? 12.664 -3.749 -11.974 1.00 97.25 290 GLN A C 1
ATOM 2317 O O . GLN A 1 290 ? 13.838 -3.382 -12.014 1.00 97.25 290 GLN A O 1
ATOM 2322 N N . ILE A 1 291 ? 11.639 -2.922 -11.810 1.00 97.75 291 ILE A N 1
ATOM 2323 C CA . ILE A 1 291 ? 11.737 -1.485 -11.570 1.00 97.75 291 ILE A CA 1
ATOM 2324 C C . ILE A 1 291 ? 10.971 -1.190 -10.286 1.00 97.75 291 ILE A C 1
ATOM 2326 O O . ILE A 1 291 ? 9.852 -1.671 -10.113 1.00 97.75 291 ILE A O 1
ATOM 2330 N N . VAL A 1 292 ? 11.591 -0.425 -9.396 1.00 96.25 292 VAL A N 1
ATOM 2331 C CA . VAL A 1 292 ? 11.073 -0.077 -8.076 1.00 96.25 292 VAL A CA 1
ATOM 2332 C C . VAL A 1 292 ? 11.250 1.422 -7.875 1.00 96.25 292 VAL A C 1
ATOM 2334 O O . VAL A 1 292 ? 12.382 1.909 -7.861 1.00 96.25 292 VAL A O 1
ATOM 2337 N N . ASP A 1 293 ? 10.156 2.150 -7.697 1.00 94.38 293 ASP A N 1
ATOM 2338 C CA . ASP A 1 293 ? 10.174 3.516 -7.187 1.00 94.38 293 ASP A CA 1
ATOM 2339 C C . ASP A 1 293 ? 10.778 3.493 -5.779 1.00 94.38 293 ASP A C 1
ATOM 2341 O O . ASP A 1 293 ? 10.414 2.650 -4.954 1.00 94.38 293 ASP A O 1
ATOM 2345 N N . LYS A 1 294 ? 11.750 4.365 -5.504 1.00 92.88 294 LYS A N 1
ATOM 2346 C CA . LYS A 1 294 ? 12.421 4.512 -4.209 1.00 92.88 294 LYS A CA 1
ATOM 2347 C C . LYS A 1 294 ? 12.083 5.821 -3.508 1.00 92.88 294 LYS A C 1
ATOM 2349 O O . LYS A 1 294 ? 12.542 5.989 -2.375 1.00 92.88 294 LYS A O 1
ATOM 2354 N N . ASP A 1 295 ? 11.250 6.681 -4.083 1.00 88.31 295 ASP A N 1
ATOM 2355 C CA . ASP A 1 295 ? 10.818 7.914 -3.436 1.00 88.31 295 ASP A CA 1
ATOM 2356 C C . ASP A 1 295 ? 9.973 7.588 -2.204 1.00 88.31 295 ASP A C 1
ATOM 2358 O O . ASP A 1 295 ? 8.844 7.108 -2.273 1.00 88.31 295 ASP A O 1
ATOM 2362 N N . VAL A 1 296 ? 10.556 7.765 -1.018 1.00 77.19 296 VAL A N 1
ATOM 2363 C CA . VAL A 1 296 ? 9.843 7.542 0.242 1.00 77.19 296 VAL A CA 1
ATOM 2364 C C . VAL A 1 296 ? 9.009 8.787 0.530 1.00 77.19 296 VAL A C 1
ATOM 2366 O O . VAL A 1 296 ? 9.584 9.875 0.638 1.00 77.19 296 VAL A O 1
ATOM 2369 N N . PRO A 1 297 ? 7.678 8.662 0.671 1.00 75.50 297 PRO A N 1
ATOM 2370 C CA . PRO A 1 297 ? 6.849 9.795 1.046 1.00 75.50 297 PRO A CA 1
ATOM 2371 C C . PRO A 1 297 ? 7.272 10.305 2.422 1.00 75.50 297 PRO A C 1
ATOM 2373 O O . PRO A 1 297 ? 7.786 9.559 3.264 1.00 75.50 297 PRO A O 1
ATOM 2376 N N . LYS A 1 298 ? 7.018 11.589 2.678 1.00 83.38 298 LYS A N 1
ATOM 2377 C CA . LYS A 1 298 ? 7.140 12.128 4.030 1.00 83.38 298 LYS A CA 1
ATOM 2378 C C . LYS A 1 298 ? 6.243 11.300 4.953 1.00 83.38 298 LYS A C 1
ATOM 2380 O O . LYS A 1 298 ? 5.077 11.067 4.647 1.00 83.38 298 LYS A O 1
ATOM 2385 N N . LYS A 1 299 ? 6.804 10.835 6.071 1.00 84.88 299 LYS A N 1
ATOM 2386 C CA . LYS A 1 299 ? 6.022 10.135 7.090 1.00 84.88 299 LYS A CA 1
ATOM 2387 C C . LYS A 1 299 ? 4.958 11.106 7.630 1.00 84.88 299 LYS A C 1
ATOM 2389 O O . LYS A 1 299 ? 5.362 12.196 8.047 1.00 84.88 299 LYS A O 1
ATOM 2394 N N . PRO A 1 300 ? 3.668 10.730 7.635 1.00 89.94 300 PRO A N 1
ATOM 2395 C CA . PRO A 1 300 ? 2.634 11.587 8.190 1.00 89.94 300 PRO A CA 1
ATOM 2396 C C . PRO A 1 300 ? 2.785 11.716 9.709 1.00 89.94 300 PRO A C 1
ATOM 2398 O O . PRO A 1 300 ? 3.453 10.899 10.361 1.00 89.94 300 PRO A O 1
ATOM 2401 N N . ASP A 1 301 ? 2.153 12.742 10.266 1.00 91.81 301 ASP A N 1
ATOM 2402 C CA . ASP A 1 301 ? 1.815 12.779 11.677 1.00 91.81 301 ASP A CA 1
ATOM 2403 C C . ASP A 1 301 ? 0.907 11.588 11.995 1.00 91.81 301 ASP A C 1
ATOM 2405 O O . ASP A 1 301 ? -0.107 11.362 11.337 1.00 91.81 301 ASP A O 1
ATOM 2409 N N . MET A 1 302 ? 1.335 10.779 12.959 1.00 89.44 302 MET A N 1
ATOM 2410 C CA . MET A 1 302 ? 0.661 9.533 13.316 1.00 89.44 302 MET A CA 1
ATOM 2411 C C . MET A 1 302 ? -0.381 9.736 14.417 1.00 89.44 302 MET A C 1
ATOM 2413 O O . MET A 1 302 ? -1.082 8.778 14.746 1.00 89.44 302 MET A O 1
ATOM 2417 N N . ASP A 1 303 ? -0.465 10.936 14.992 1.00 89.62 303 ASP A N 1
ATOM 2418 C CA . ASP A 1 303 ? -1.494 11.274 15.963 1.00 89.62 303 ASP A CA 1
ATOM 2419 C C . ASP A 1 303 ? -2.819 11.523 15.227 1.00 89.62 303 ASP A C 1
ATOM 2421 O O . ASP A 1 303 ? -2.879 12.239 14.224 1.00 89.62 303 ASP A O 1
ATOM 2425 N N . TYR A 1 304 ? -3.898 10.894 15.699 1.00 89.19 304 TYR A N 1
ATOM 2426 C CA . TYR A 1 304 ? -5.219 11.123 15.119 1.00 89.19 304 TYR A CA 1
ATOM 2427 C C . TYR A 1 304 ? -5.703 12.534 15.449 1.00 89.19 304 TYR A C 1
ATOM 2429 O O . TYR A 1 304 ? -5.627 12.968 16.598 1.00 89.19 304 TYR A O 1
ATOM 2437 N N . ASP A 1 305 ? -6.237 13.215 14.442 1.00 88.12 305 ASP A N 1
ATOM 2438 C CA . ASP A 1 305 ? -6.707 14.591 14.552 1.00 88.12 305 ASP A CA 1
ATOM 2439 C C . ASP A 1 305 ? -7.914 14.711 15.501 1.00 88.12 305 ASP A C 1
ATOM 2441 O O . ASP A 1 305 ? -8.987 14.154 15.252 1.00 88.12 305 ASP A O 1
ATOM 2445 N N . GLU A 1 306 ? -7.739 15.444 16.604 1.00 86.62 306 GLU A N 1
ATOM 2446 C CA . GLU A 1 306 ? -8.800 15.700 17.581 1.00 86.62 306 GLU A CA 1
ATOM 2447 C C . GLU A 1 306 ? -9.934 16.559 17.004 1.00 86.62 306 GLU A C 1
ATOM 2449 O O . GLU A 1 306 ? -11.078 16.411 17.433 1.00 86.62 306 GLU A O 1
ATOM 2454 N N . GLU A 1 307 ? -9.658 17.423 16.021 1.00 88.12 307 GLU A N 1
ATOM 2455 C CA . GLU A 1 307 ? -10.678 18.263 15.382 1.00 88.12 307 GLU A CA 1
ATOM 2456 C C . GLU A 1 307 ? -11.598 17.444 14.465 1.00 88.12 307 GLU A C 1
ATOM 2458 O O . GLU A 1 307 ? -12.766 17.793 14.277 1.00 88.12 307 GLU A O 1
ATOM 2463 N N . ALA A 1 308 ? -11.100 16.318 13.947 1.00 87.25 308 ALA A N 1
ATOM 2464 C CA . ALA A 1 308 ? -11.856 15.383 13.120 1.00 87.25 308 ALA A CA 1
ATOM 2465 C C . ALA A 1 308 ? -12.616 14.324 13.941 1.00 87.25 308 ALA A C 1
ATOM 2467 O O . ALA A 1 308 ? -13.214 13.408 13.372 1.00 87.25 308 ALA A O 1
ATOM 2468 N N . PHE A 1 309 ? -12.581 14.395 15.271 1.00 90.50 309 PHE A N 1
ATOM 2469 C CA . PHE A 1 309 ? -13.142 13.364 16.134 1.00 90.50 309 PHE A CA 1
ATOM 2470 C C . PHE A 1 309 ? -14.664 13.512 16.326 1.00 90.50 309 PHE A C 1
ATOM 2472 O O . PHE A 1 309 ? -15.158 14.580 16.678 1.00 90.50 309 PHE A O 1
ATOM 2479 N N . GLU A 1 310 ? -15.427 12.432 16.112 1.00 87.44 310 GLU A N 1
ATOM 2480 C CA . GLU A 1 310 ? -16.899 12.498 16.059 1.00 87.44 310 GLU A CA 1
ATOM 2481 C C . GLU A 1 310 ? -17.587 12.592 17.430 1.00 87.44 310 GLU A C 1
ATOM 2483 O O . GLU A 1 310 ? -18.741 13.016 17.513 1.00 87.44 310 GLU A O 1
ATOM 2488 N N . TYR A 1 311 ? -16.905 12.180 18.504 1.00 87.69 311 TYR A N 1
ATOM 2489 C CA . TYR A 1 311 ? -17.486 12.138 19.845 1.00 87.69 311 TYR A CA 1
ATOM 2490 C C . TYR A 1 311 ? -17.016 13.308 20.695 1.00 87.69 311 TYR A C 1
ATOM 2492 O O . TYR A 1 311 ? -15.819 13.563 20.826 1.00 87.69 311 TYR A O 1
ATOM 2500 N N . ASP A 1 312 ? -17.953 13.950 21.383 1.00 86.62 312 ASP A N 1
ATOM 2501 C CA . ASP A 1 312 ? -17.602 14.942 22.383 1.00 86.62 312 ASP A CA 1
ATOM 2502 C C . ASP A 1 312 ? -17.020 14.285 23.655 1.00 86.62 312 ASP A C 1
ATOM 2504 O O . ASP A 1 312 ? -17.358 13.162 24.053 1.00 86.62 312 ASP A O 1
ATOM 2508 N N . THR A 1 313 ? -16.093 14.990 24.304 1.00 85.56 313 THR A N 1
ATOM 2509 C CA . THR A 1 313 ? -15.376 14.480 25.482 1.00 85.56 313 THR A CA 1
ATOM 2510 C C . THR A 1 313 ? -16.303 14.246 26.678 1.00 85.56 313 THR A C 1
ATOM 2512 O O . THR A 1 313 ? -16.061 13.325 27.464 1.00 85.56 313 THR A O 1
ATOM 2515 N N . GLU A 1 314 ? -17.364 15.047 26.823 1.00 89.31 314 GLU A N 1
ATOM 2516 C CA . GLU A 1 314 ? -18.327 14.934 27.926 1.00 89.31 314 GLU A CA 1
ATOM 2517 C C . GLU A 1 314 ? -19.172 13.661 27.796 1.00 89.31 314 GLU A C 1
ATOM 2519 O O . GLU A 1 314 ? -19.333 12.929 28.771 1.00 89.31 314 GLU A O 1
ATOM 2524 N N . PHE A 1 315 ? -19.616 13.330 26.587 1.00 90.56 315 PHE A N 1
ATOM 2525 C CA . PHE A 1 315 ? -20.320 12.103 26.248 1.00 90.56 315 PHE A CA 1
ATOM 2526 C C . PHE A 1 315 ? -19.471 10.876 26.562 1.00 90.56 315 PHE A C 1
ATOM 2528 O O . PHE A 1 315 ? -19.920 9.982 27.280 1.00 90.56 315 PHE A O 1
ATOM 2535 N N . LEU A 1 316 ? -18.208 10.842 26.122 1.00 90.00 316 LEU A N 1
ATOM 2536 C CA . LEU A 1 316 ? -17.322 9.717 26.440 1.00 90.00 316 LEU A CA 1
ATOM 2537 C C . LEU A 1 316 ? -17.032 9.599 27.943 1.00 90.00 316 LEU A C 1
ATOM 2539 O O . LEU A 1 316 ? -16.869 8.489 28.455 1.00 90.00 316 LEU A O 1
ATOM 2543 N N . ALA A 1 317 ? -16.945 10.720 28.663 1.00 88.50 317 ALA A N 1
ATOM 2544 C CA . ALA A 1 317 ? -16.815 10.712 30.117 1.00 88.50 317 ALA A CA 1
ATOM 2545 C C . ALA A 1 317 ? -18.088 10.183 30.797 1.00 88.50 317 ALA A C 1
ATOM 2547 O O . ALA A 1 317 ? -17.987 9.380 31.724 1.00 88.50 317 ALA A O 1
ATOM 2548 N N . ASN A 1 318 ? -19.268 10.561 30.303 1.00 89.81 318 ASN A N 1
ATOM 2549 C CA . ASN A 1 318 ? -20.551 10.072 30.796 1.00 89.81 318 ASN A CA 1
ATOM 2550 C C . ASN A 1 318 ? -20.692 8.555 30.606 1.00 89.81 318 ASN A C 1
ATOM 2552 O O . ASN A 1 318 ? -21.028 7.857 31.558 1.00 89.81 318 ASN A O 1
ATOM 2556 N N . ILE A 1 319 ? -20.330 8.013 29.434 1.00 91.19 319 ILE A N 1
ATOM 2557 C CA . ILE A 1 319 ? -20.312 6.555 29.215 1.00 91.19 319 ILE A CA 1
ATOM 2558 C C . ILE A 1 319 ? -19.407 5.875 30.247 1.00 91.19 319 ILE A C 1
ATOM 2560 O O . ILE A 1 319 ? -19.811 4.899 30.876 1.00 91.19 319 ILE A O 1
ATOM 2564 N N . ARG A 1 320 ? -18.193 6.397 30.469 1.00 89.31 320 ARG A N 1
ATOM 2565 C CA . ARG A 1 320 ? -17.286 5.833 31.480 1.00 89.31 320 ARG A CA 1
ATOM 2566 C C . ARG A 1 320 ? -17.928 5.816 32.859 1.00 89.31 320 ARG A C 1
ATOM 2568 O O . ARG A 1 320 ? -17.827 4.806 33.536 1.00 89.31 320 ARG A O 1
ATOM 2575 N N . LEU A 1 321 ? -18.583 6.896 33.279 1.00 88.69 321 LEU A N 1
ATOM 2576 C CA . LEU A 1 321 ? -19.256 6.949 34.580 1.00 88.69 321 LEU A CA 1
ATOM 2577 C C . LEU A 1 321 ? -20.397 5.930 34.664 1.00 88.69 321 LEU A C 1
ATOM 2579 O O . LEU A 1 321 ? -20.432 5.136 35.599 1.00 88.69 321 LEU A O 1
ATOM 2583 N N . LEU A 1 322 ? -21.262 5.887 33.649 1.00 89.19 322 LEU A N 1
ATOM 2584 C CA . LEU A 1 322 ? -22.404 4.975 33.600 1.00 89.19 322 LEU A CA 1
ATOM 2585 C C . LEU A 1 322 ? -21.989 3.502 33.717 1.00 89.19 322 LEU A C 1
ATOM 2587 O O . LEU A 1 322 ? -22.685 2.721 34.368 1.00 89.19 322 LEU A O 1
ATOM 2591 N N . PHE A 1 323 ? -20.872 3.111 33.100 1.00 87.38 323 PHE A N 1
ATOM 2592 C CA . PHE A 1 323 ? -20.438 1.713 33.041 1.00 87.38 323 PHE A CA 1
ATOM 2593 C C . PHE A 1 323 ? -19.324 1.349 34.046 1.00 87.38 323 PHE A C 1
ATOM 2595 O O . PHE A 1 323 ? -19.186 0.171 34.369 1.00 87.38 323 PHE A O 1
ATOM 2602 N N . ASN A 1 324 ? -18.606 2.317 34.636 1.00 75.56 324 ASN A N 1
ATOM 2603 C CA . ASN A 1 324 ? -17.597 2.053 35.678 1.00 75.56 324 ASN A CA 1
ATOM 2604 C C . ASN A 1 324 ? -18.180 1.818 37.080 1.00 75.56 324 ASN A C 1
ATOM 2606 O O . ASN A 1 324 ? -17.486 1.251 37.919 1.00 75.56 324 ASN A O 1
ATOM 2610 N N . GLU A 1 325 ? -19.434 2.189 37.364 1.00 54.16 325 GLU A N 1
ATOM 2611 C CA . GLU A 1 325 ? -20.062 1.943 38.680 1.00 54.16 325 GLU A CA 1
ATOM 2612 C C . GLU A 1 325 ? -20.401 0.457 38.957 1.00 54.16 325 GLU A C 1
ATOM 2614 O O . GLU A 1 325 ? -21.062 0.140 39.944 1.00 54.16 325 GLU A O 1
ATOM 2619 N N . SER A 1 326 ? -19.959 -0.475 38.100 1.00 45.00 326 SER A N 1
ATOM 2620 C CA . SER A 1 326 ? -20.306 -1.907 38.177 1.00 45.00 326 SER A CA 1
ATOM 2621 C C . SER A 1 326 ? -19.133 -2.862 38.457 1.00 45.00 326 SER A C 1
ATOM 2623 O O . SER A 1 326 ? -19.368 -4.071 38.456 1.00 45.00 326 SER A O 1
ATOM 2625 N N . ASN A 1 327 ? -17.914 -2.360 38.701 1.00 37.97 327 ASN A N 1
ATOM 2626 C CA . ASN A 1 327 ? -16.735 -3.186 39.022 1.00 37.97 327 ASN A CA 1
ATOM 2627 C C . ASN A 1 327 ? -16.315 -3.102 40.492 1.00 37.97 327 ASN A C 1
ATOM 2629 O O . ASN A 1 327 ? -16.091 -1.973 40.984 1.00 37.97 327 ASN A O 1
#

Radius of gyration: 34.93 Å; chains: 1; bounding box: 80×36×131 Å

Secondary structure (DSSP, 8-state):
---SSHHHHHHHHHHHHHHHHHHHHHHHHHHHHHHHHHHHHHHHHHHHHHHHTT-HHHHHHHHSEEEEEEPPPPTTS-HHHHHHHHHHHHHHHTGGGTSTT-EEEEESSGGG-SEEEEEES---SS-SB--SBTTEEEEE-EEE-TTS-EEEBPHHHHHHHHHHHHHHHTTB--BS-TTBTTBS-----BS-SEEEEEEE-TT-EEEEE-SSSEEEEEEEEESSTT--EEEEEE-TT--HHHHHHH--S---TTS-EEEESEEEEEEEE-TT-EEEEE--SSS-EEEEEEEEE--PPPPPB-SPPSTTBSS-HHHHHHHHHHHHTT-

Foldseek 3Di:
DPDDDVVVVVVVVVVVVVVVVVVVVVVVVVVVVVVVVVVVLVVVVVVLVVVLLQAQLSVQLQVLEAEEEEDPDDPQFDPQQVVCVVVLQVCQQPVCVLHPSGGYHYDHDPVPHQAYEYEDQDDPPDAQWDDPTLRYTYGHQWDQFPVRRTFGWHNVQRSLSVLLSPCVSNFFAADPDPQASSHRDDDIFGPFRDKDWDKAFAFGKDKAWDRFFAKKKKKKAFPDPVFFKWKFKFAQPDDPVCCVPPVDHDTDPPPIDGRDRMDIDMDGYHTRIIMMITGNDPGITIMIMTMGHPDDDDNGHSDGDPVRGRDDPVVSVVSSVSNVVPD

Sequence (327 aa):
MVVGITSGITFVMTDFQSSLEEKQKEVEEEKQQQKQQLRPEAQEKAEIIEMSKTNPRIKGIINGELRFYIEPLPSYAASEVKESMRMIVNVLEHSTTTIPNVEMYRVYDENSADIHISWIKNYRSHTLSGAITNSYIKIGLGADNCLGDWRPFDALTIYLNLLHEFGHSLGYGHSDDPDNIMYHQIYSRFETDVVISDIFPSGSMKIIPFCGSGYYFYTFSTDNVQDDFDIYVLPSETDPQTFLGSESGSEYVDCGEKDTMNFTHSCNVSADSKIVIHNYESYPIKINGQIVDKDVPKKPDMDYDEEAFEYDTEFLANIRLLFNESN

pLDDT: mean 86.67, std 13.3, range [37.97, 98.25]